Protein AF-A0A8S1Y9B1-F1 (afdb_monomer)

Radius of gyration: 53.9 Å; Cα contacts (8 Å, |Δi|>4): 111; chains: 1; bounding box: 106×36×139 Å

Secondary structure (DSSP, 8-state):
--HHHHHHHHHHHHHHHHT---TT--THHHHHHHHHHTTS-HHHHHHHHHHHHHHHTT--HHHHHHHHHHHHHHHHHHHHHHHHHHHHHHHHHHHHHHHHHHHHHHHHHHHHHHHHHHHHHHHHHHHHHHHHHHHHHHHHHHHHHHHHHHHHHHHHHHHHHHHHHS-S-----TTHHHHHHHHT-SSHHHHHHHHHHHHTTTT-HHHHHHHHHHHHHHHHHHHHHHHHHHHHHHHHHHHHHHHHHHHHHHHHHHHHHHHHHHHHHHHHHHHHHHHHHHHHHHHT--

Organism: NCBI:txid43138

Sequence (286 aa):
MNRIGFGLLCIMLVTASSNVMLQTADHSAFIEVFKTYSKQSEFGGRLFGELLMMVQKGETLQSLNDHVEELRKHLANDESEDEKYFNDKQQEMEATFSGLANEVEELRVSVEQAASRIQVLNNQQTIIDGLFANDQQAYQKRVGDQNAILDVIGQLLLRVSELQQGGGHSLIEKDNLLDEIKALGRGKHIEVLAQITAHLQTEQVEHIQELLNRLRDAVLNSLAIDEEKEQENIRLYNKLSGEIRSSLAQSDRSYQELDAHFQQKELELNTKKLAVCQTQIIYIKE

Mean predicted aligned error: 17.33 Å

Nearest PDB structures (foldseek):
  3ja6-assembly1_I  TM=3.278E-01  e=6.471E-03  Escherichia coli
  3ja6-assembly1_H  TM=2.566E-01  e=1.599E-02  Escherichia coli
  3g67-assembly1_A  TM=3.384E-01  e=2.829E-01  Thermotoga maritima
  3g6b-assembly1_A  TM=2.629E-01  e=3.147E-01  Thermotoga maritima
  3g67-assembly1_B  TM=2.348E-01  e=3.500E-01  Thermotoga maritima

Structure (mmCIF, N/CA/C/O backbone):
data_AF-A0A8S1Y9B1-F1
#
_entry.id   AF-A0A8S1Y9B1-F1
#
loop_
_atom_site.group_PDB
_atom_site.id
_atom_site.type_symbol
_atom_site.label_atom_id
_atom_site.label_alt_id
_atom_site.label_comp_id
_atom_site.label_asym_id
_atom_site.label_entity_id
_atom_site.label_seq_id
_atom_site.pdbx_PDB_ins_code
_atom_site.Cartn_x
_atom_site.Cartn_y
_atom_site.Cartn_z
_atom_site.occupancy
_atom_site.B_iso_or_equiv
_atom_site.auth_seq_id
_atom_site.auth_comp_id
_atom_site.auth_asym_id
_atom_site.auth_atom_id
_atom_site.pdbx_PDB_model_num
ATOM 1 N N . MET A 1 1 ? 35.663 -4.245 -52.113 1.00 38.12 1 MET A N 1
ATOM 2 C CA . MET A 1 1 ? 36.404 -4.315 -53.406 1.00 38.12 1 MET A CA 1
ATOM 3 C C . MET A 1 1 ? 37.484 -5.388 -53.308 1.00 38.12 1 MET A C 1
ATOM 5 O O . MET A 1 1 ? 38.237 -5.394 -52.346 1.00 38.12 1 MET A O 1
ATOM 9 N N . ASN A 1 2 ? 37.560 -6.312 -54.271 1.00 30.69 2 ASN A N 1
ATOM 10 C CA . ASN A 1 2 ? 38.464 -7.468 -54.214 1.00 30.69 2 ASN A CA 1
ATOM 11 C C . ASN A 1 2 ? 39.947 -7.023 -54.278 1.00 30.69 2 ASN A C 1
ATOM 13 O O . ASN A 1 2 ? 40.461 -6.731 -55.358 1.00 30.69 2 ASN A O 1
ATOM 17 N N . ARG A 1 3 ? 40.638 -6.981 -53.124 1.00 35.50 3 ARG A N 1
ATOM 18 C CA . ARG A 1 3 ? 42.053 -6.562 -52.945 1.00 35.50 3 ARG A CA 1
ATOM 19 C C . ARG A 1 3 ? 43.050 -7.293 -53.862 1.00 35.50 3 ARG A C 1
ATOM 21 O O . ARG A 1 3 ? 44.096 -6.755 -54.211 1.00 35.50 3 ARG A O 1
ATOM 28 N N . ILE A 1 4 ? 42.686 -8.491 -54.318 1.00 35.50 4 ILE A N 1
ATOM 29 C CA . ILE A 1 4 ? 43.449 -9.307 -55.277 1.00 35.50 4 ILE A CA 1
ATOM 30 C C . ILE A 1 4 ? 43.558 -8.620 -56.653 1.00 35.50 4 ILE A C 1
ATOM 32 O O . ILE A 1 4 ? 44.570 -8.768 -57.336 1.00 35.50 4 ILE A O 1
ATOM 36 N N . GLY A 1 5 ? 42.558 -7.823 -57.046 1.00 39.47 5 GLY A N 1
ATOM 37 C CA . GLY A 1 5 ? 42.513 -7.163 -58.352 1.00 39.47 5 GLY A CA 1
ATOM 38 C C . GLY A 1 5 ? 43.552 -6.053 -58.514 1.00 39.47 5 GLY A C 1
ATOM 39 O O . GLY A 1 5 ? 44.208 -5.992 -59.546 1.00 39.47 5 GLY A O 1
ATOM 40 N N . PHE A 1 6 ? 43.755 -5.216 -57.491 1.00 42.12 6 PHE A N 1
ATOM 41 C CA . PHE A 1 6 ? 44.676 -4.071 -57.557 1.00 42.12 6 PHE A CA 1
ATOM 42 C C . PHE A 1 6 ? 46.153 -4.495 -57.483 1.00 42.12 6 PHE A C 1
ATOM 44 O O . PHE A 1 6 ? 46.993 -3.971 -58.217 1.00 42.12 6 PHE A O 1
ATOM 51 N N . GLY A 1 7 ? 46.467 -5.511 -56.667 1.00 36.06 7 GLY A N 1
ATOM 52 C CA . GLY A 1 7 ? 47.817 -6.079 -56.575 1.00 36.06 7 GLY A CA 1
ATOM 53 C C . GLY A 1 7 ? 48.301 -6.687 -57.898 1.00 36.06 7 GLY A C 1
ATOM 54 O O . GLY A 1 7 ? 49.420 -6.413 -58.329 1.00 36.06 7 GLY A O 1
ATOM 55 N N . LEU A 1 8 ? 47.435 -7.433 -58.595 1.00 43.84 8 LEU A N 1
ATOM 56 C CA . LEU A 1 8 ? 47.714 -7.964 -59.939 1.00 43.84 8 LEU A CA 1
ATOM 57 C C . LEU A 1 8 ? 47.959 -6.844 -60.963 1.00 43.84 8 LEU A C 1
ATOM 59 O O . LEU A 1 8 ? 48.836 -6.962 -61.814 1.00 43.84 8 LEU A O 1
ATOM 63 N N . LEU A 1 9 ? 47.230 -5.738 -60.839 1.00 47.22 9 LEU A N 1
ATOM 64 C CA . LEU A 1 9 ? 47.270 -4.584 -61.738 1.00 47.22 9 LEU A CA 1
ATOM 65 C C . LEU A 1 9 ? 48.588 -3.794 -61.604 1.00 47.22 9 LEU A C 1
ATOM 67 O O . LEU A 1 9 ? 49.223 -3.468 -62.607 1.00 47.22 9 LEU A O 1
ATOM 71 N N . CYS A 1 10 ? 49.065 -3.585 -60.371 1.00 44.09 10 CYS A N 1
ATOM 72 C CA . CYS A 1 10 ? 50.389 -3.016 -60.091 1.00 44.09 10 CYS A CA 1
ATOM 73 C C . CYS A 1 10 ? 51.539 -3.935 -60.536 1.00 44.09 10 CYS A C 1
ATOM 75 O O . CYS A 1 10 ? 52.501 -3.451 -61.131 1.00 44.09 10 CYS A O 1
ATOM 77 N N . ILE A 1 11 ? 51.444 -5.250 -60.293 1.00 44.94 11 ILE A N 1
ATOM 78 C CA . ILE A 1 11 ? 52.462 -6.219 -60.740 1.00 44.94 11 ILE A CA 1
ATOM 79 C C . ILE A 1 11 ? 52.554 -6.228 -62.271 1.00 44.94 11 ILE A C 1
ATOM 81 O O . ILE A 1 11 ? 53.658 -6.236 -62.815 1.00 44.94 11 ILE A O 1
ATOM 85 N N . MET A 1 12 ? 51.425 -6.160 -62.981 1.00 47.72 12 MET A N 1
ATOM 86 C CA . MET A 1 12 ? 51.415 -6.105 -64.446 1.00 47.72 12 MET A CA 1
ATOM 87 C C . MET A 1 12 ? 51.989 -4.793 -64.999 1.00 47.72 12 MET A C 1
ATOM 89 O O . MET A 1 12 ? 52.754 -4.843 -65.959 1.00 47.72 12 MET A O 1
ATOM 93 N N . LEU A 1 13 ? 51.703 -3.644 -64.374 1.00 50.09 13 LEU A N 1
ATOM 94 C CA . LEU A 1 13 ? 52.291 -2.343 -64.736 1.00 50.09 13 LEU A CA 1
ATOM 95 C C . LEU A 1 13 ? 53.815 -2.316 -64.541 1.00 50.09 13 LEU A C 1
ATOM 97 O O . LEU A 1 13 ? 54.538 -1.868 -65.429 1.00 50.09 13 LEU A O 1
ATOM 101 N N . VA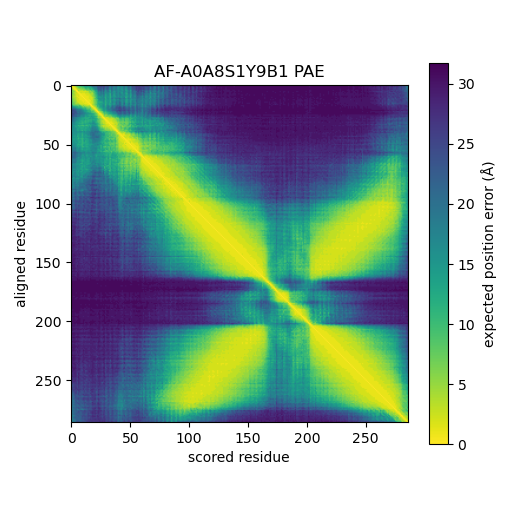L A 1 14 ? 54.306 -2.859 -63.422 1.00 44.03 14 VAL A N 1
ATOM 102 C CA . VAL A 1 14 ? 55.747 -2.979 -63.145 1.00 44.03 14 VAL A CA 1
ATOM 103 C C . VAL A 1 14 ? 56.408 -3.975 -64.101 1.00 44.03 14 VAL A C 1
ATOM 105 O O . VAL A 1 14 ? 57.488 -3.710 -64.616 1.00 44.03 14 VAL A O 1
ATOM 108 N N . THR A 1 15 ? 55.767 -5.104 -64.411 1.00 43.59 15 THR A N 1
ATOM 109 C CA . THR A 1 15 ? 56.330 -6.100 -65.344 1.00 43.59 15 THR A CA 1
ATOM 110 C C . THR A 1 15 ? 56.385 -5.562 -66.781 1.00 43.59 15 THR A C 1
ATOM 112 O O . THR A 1 15 ? 57.340 -5.839 -67.509 1.00 43.59 15 THR A O 1
ATOM 115 N N . ALA A 1 16 ? 55.402 -4.747 -67.180 1.00 46.00 16 ALA A N 1
ATOM 116 C CA . ALA A 1 16 ? 55.376 -4.070 -68.476 1.00 46.00 16 ALA A CA 1
ATOM 117 C C . ALA A 1 16 ? 56.426 -2.949 -68.586 1.00 46.00 16 ALA A C 1
ATOM 119 O O . ALA A 1 16 ? 57.004 -2.770 -69.656 1.00 46.00 16 ALA A O 1
ATOM 120 N N . SER A 1 17 ? 56.721 -2.229 -67.496 1.00 42.62 17 SER A N 1
ATOM 121 C CA . SER A 1 17 ? 57.764 -1.193 -67.481 1.00 42.62 17 SER A CA 1
ATOM 122 C C . SER A 1 17 ? 59.186 -1.759 -67.348 1.00 42.62 17 SER A C 1
ATOM 124 O O . SER A 1 17 ? 60.120 -1.207 -67.923 1.00 42.62 17 SER A O 1
ATOM 126 N N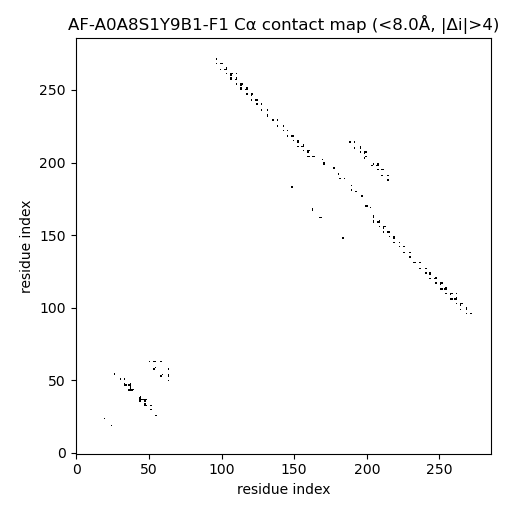 . SER A 1 18 ? 59.360 -2.888 -66.651 1.00 38.25 18 SER A N 1
ATOM 127 C CA . SER A 1 18 ? 60.678 -3.491 -66.374 1.00 38.25 18 SER A CA 1
ATOM 128 C C . SER A 1 18 ? 61.286 -4.244 -67.562 1.00 38.25 18 SER A C 1
ATOM 130 O O . SER A 1 18 ? 62.506 -4.335 -67.673 1.00 38.25 18 SER A O 1
ATOM 132 N N . ASN A 1 19 ? 60.459 -4.797 -68.456 1.00 40.41 19 ASN A N 1
ATOM 133 C CA . ASN A 1 19 ? 60.930 -5.608 -69.589 1.00 40.41 19 ASN A CA 1
ATOM 134 C C . ASN A 1 19 ? 61.377 -4.788 -70.810 1.00 40.41 19 ASN A C 1
ATOM 136 O O . ASN A 1 19 ? 61.823 -5.359 -71.804 1.00 40.41 19 ASN A O 1
ATOM 140 N N . VAL A 1 20 ? 61.282 -3.460 -70.753 1.00 42.59 20 VAL A N 1
ATOM 141 C CA . VAL A 1 20 ? 61.562 -2.582 -71.889 1.00 42.59 20 VAL A CA 1
ATOM 142 C C . VAL A 1 20 ? 62.678 -1.607 -71.515 1.00 42.59 20 VAL A C 1
ATOM 144 O O . VAL A 1 20 ? 62.452 -0.470 -71.114 1.00 42.59 20 VAL A O 1
ATOM 147 N N . MET A 1 21 ? 63.926 -2.056 -71.683 1.00 41.25 21 MET A N 1
ATOM 148 C CA . MET A 1 21 ? 65.077 -1.161 -71.842 1.00 41.25 21 MET A CA 1
ATOM 149 C C . MET A 1 21 ? 64.927 -0.375 -73.150 1.00 41.25 21 MET A C 1
ATOM 151 O O . MET A 1 21 ? 65.565 -0.706 -74.142 1.00 41.25 21 MET A O 1
ATOM 155 N N . LEU A 1 22 ? 64.080 0.650 -73.199 1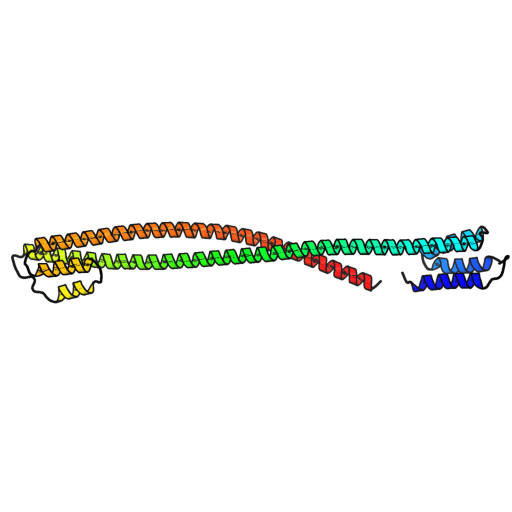.00 40.22 22 LEU A N 1
ATOM 156 C CA . LEU A 1 22 ? 64.011 1.520 -74.370 1.00 40.22 22 LEU A CA 1
ATOM 157 C C . LEU A 1 22 ? 63.730 2.962 -73.952 1.00 40.22 22 LEU A C 1
ATOM 159 O O . LEU A 1 22 ? 62.598 3.355 -73.694 1.00 40.22 22 LEU A O 1
ATOM 163 N N . GLN A 1 23 ? 64.771 3.790 -74.051 1.00 38.34 23 GLN A N 1
ATOM 164 C CA . GLN A 1 23 ? 64.673 5.249 -74.180 1.00 38.34 23 GLN A CA 1
ATOM 165 C C . GLN A 1 23 ? 63.950 5.695 -75.479 1.00 38.34 23 GLN A C 1
ATOM 167 O O . GLN A 1 23 ? 63.980 6.867 -75.830 1.00 38.34 23 GLN A O 1
ATOM 172 N N . THR A 1 24 ? 63.300 4.775 -76.201 1.00 45.38 24 THR A N 1
ATOM 173 C CA . THR A 1 24 ? 62.539 4.983 -77.446 1.00 45.38 24 THR A CA 1
ATOM 174 C C . THR A 1 24 ? 61.464 3.891 -77.628 1.00 45.38 24 THR A C 1
ATOM 176 O O . THR A 1 24 ? 61.333 3.301 -78.696 1.00 45.38 24 THR A O 1
ATOM 179 N N . ALA A 1 25 ? 60.714 3.541 -76.577 1.00 40.03 25 ALA A N 1
ATOM 180 C CA . ALA A 1 25 ? 59.681 2.507 -76.689 1.00 40.03 25 ALA A CA 1
ATOM 181 C C . ALA A 1 25 ? 58.466 3.018 -77.482 1.00 40.03 25 ALA A C 1
ATOM 183 O O . ALA A 1 25 ? 57.902 4.057 -77.151 1.00 40.03 25 ALA A O 1
ATOM 184 N N . ASP A 1 26 ? 58.045 2.286 -78.511 1.00 43.88 26 ASP A N 1
ATOM 185 C CA . ASP A 1 26 ? 56.797 2.521 -79.243 1.00 43.88 26 ASP A CA 1
ATOM 186 C C . ASP A 1 26 ? 55.595 2.396 -78.279 1.00 43.88 26 ASP A C 1
ATOM 188 O O . ASP A 1 26 ? 55.348 1.343 -77.690 1.00 43.88 26 ASP A O 1
ATOM 192 N N . HIS A 1 27 ? 54.873 3.503 -78.069 1.00 43.66 27 HIS A N 1
ATOM 193 C CA . HIS A 1 27 ? 53.802 3.629 -77.067 1.00 43.66 27 HIS A CA 1
ATOM 194 C C . HIS A 1 27 ? 52.527 2.842 -77.446 1.00 43.66 27 HIS A C 1
ATOM 196 O O . HIS A 1 27 ? 51.589 2.747 -76.649 1.00 43.66 27 HIS A O 1
ATOM 202 N N . SER A 1 28 ? 52.474 2.261 -78.649 1.00 43.34 28 SER A N 1
ATOM 203 C CA . SER A 1 28 ? 51.319 1.527 -79.184 1.00 43.34 28 SER A CA 1
ATOM 204 C C . SER A 1 28 ? 50.943 0.278 -78.373 1.00 43.34 28 SER A C 1
ATOM 206 O O . SER A 1 28 ? 49.757 0.053 -78.126 1.00 43.34 28 SER A O 1
ATOM 208 N N . ALA A 1 29 ? 51.926 -0.475 -77.868 1.00 44.38 29 ALA A N 1
ATOM 209 C CA . ALA A 1 29 ? 51.684 -1.665 -77.046 1.00 44.38 29 ALA A CA 1
ATOM 210 C C . ALA A 1 29 ? 51.099 -1.324 -75.660 1.00 44.38 29 ALA A C 1
ATOM 212 O O . ALA A 1 29 ? 50.227 -2.032 -75.156 1.00 44.38 29 ALA A O 1
ATOM 213 N N . PHE A 1 30 ? 51.516 -0.199 -75.064 1.00 48.75 30 PHE A N 1
ATOM 214 C CA . PHE A 1 30 ? 50.926 0.298 -73.817 1.00 48.75 30 PHE A CA 1
ATOM 215 C C . PHE A 1 30 ? 49.454 0.679 -74.029 1.00 48.75 30 PHE A C 1
ATOM 217 O O . PHE A 1 30 ? 48.587 0.235 -73.276 1.00 48.75 30 PHE A O 1
ATOM 224 N N . ILE A 1 31 ? 49.14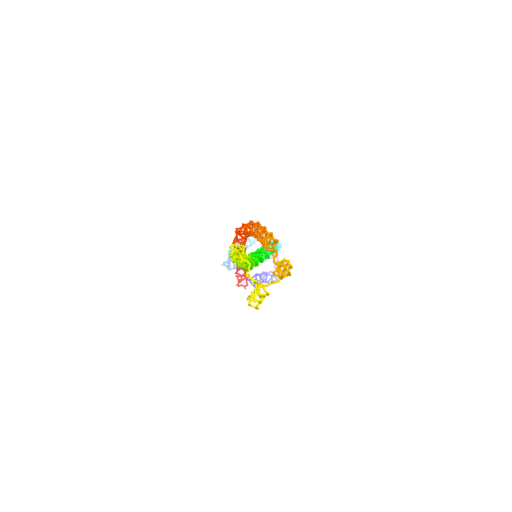8 1.434 -75.090 1.00 47.50 31 ILE A N 1
ATOM 225 C CA . ILE A 1 31 ? 47.787 1.899 -75.421 1.00 47.50 31 ILE A CA 1
ATOM 226 C C . ILE A 1 31 ? 46.779 0.738 -75.528 1.00 47.50 31 ILE A C 1
ATOM 228 O O . ILE A 1 31 ? 45.627 0.876 -75.107 1.00 47.50 31 ILE A O 1
ATOM 232 N N . GLU A 1 32 ? 47.188 -0.403 -76.084 1.00 49.56 32 GLU A N 1
ATOM 233 C CA . GLU A 1 32 ? 46.320 -1.571 -76.274 1.00 49.56 32 GLU A CA 1
ATOM 234 C C . GLU A 1 32 ? 46.013 -2.303 -74.954 1.00 49.56 32 GLU A C 1
ATOM 236 O O . GLU A 1 32 ? 44.859 -2.665 -74.691 1.00 49.56 32 GLU A O 1
ATOM 241 N N . VAL A 1 33 ? 47.008 -2.418 -74.068 1.00 49.66 33 VAL A N 1
ATOM 242 C CA . VAL A 1 33 ? 46.831 -2.945 -72.705 1.00 49.66 33 VAL A CA 1
ATOM 243 C C . VAL A 1 33 ? 45.889 -2.034 -71.903 1.00 49.66 33 VAL A C 1
ATOM 245 O O . VAL A 1 33 ? 44.901 -2.514 -71.347 1.00 49.66 33 VAL A O 1
ATOM 248 N N . PHE A 1 34 ? 46.091 -0.713 -71.934 1.00 53.12 34 PHE A N 1
ATOM 249 C CA . PHE A 1 34 ? 45.226 0.263 -71.249 1.00 53.12 34 PHE A CA 1
ATOM 250 C C . PHE A 1 34 ? 43.758 0.205 -71.716 1.00 53.12 34 PHE A C 1
ATOM 252 O O . PHE A 1 34 ? 42.842 0.193 -70.891 1.00 53.12 34 PHE A O 1
ATOM 259 N N . LYS A 1 35 ? 43.509 0.104 -73.031 1.00 52.22 35 LYS A N 1
ATOM 260 C CA . LYS A 1 35 ? 42.149 -0.025 -73.602 1.00 52.22 35 LYS A CA 1
ATOM 261 C C . LYS A 1 35 ? 41.431 -1.314 -73.202 1.00 52.22 35 LYS A C 1
ATOM 263 O O . LYS A 1 35 ? 40.199 -1.353 -73.202 1.00 52.22 35 LYS A O 1
ATOM 268 N N . THR A 1 36 ? 42.190 -2.368 -72.921 1.00 50.31 36 THR A N 1
ATOM 269 C CA . THR A 1 36 ? 41.645 -3.679 -72.557 1.00 50.31 36 THR A CA 1
ATOM 270 C C . THR A 1 36 ? 41.180 -3.695 -71.100 1.00 50.31 36 THR A C 1
ATOM 272 O O . THR A 1 36 ? 40.115 -4.239 -70.804 1.00 50.31 36 THR A O 1
ATOM 275 N N . TYR A 1 37 ? 41.913 -3.034 -70.198 1.00 47.50 37 TYR A N 1
ATOM 276 C CA . TYR A 1 37 ? 41.628 -3.055 -68.758 1.00 47.50 37 TYR A CA 1
ATOM 277 C C . TYR A 1 37 ? 40.765 -1.885 -68.251 1.00 47.50 37 TYR A C 1
ATOM 279 O O . TYR A 1 37 ? 40.104 -2.029 -67.222 1.00 47.50 37 TYR A O 1
ATOM 287 N N . SER A 1 38 ? 40.645 -0.782 -69.002 1.00 45.78 38 SER A N 1
ATOM 288 C CA . SER A 1 38 ? 39.729 0.334 -68.687 1.00 45.78 38 SER A CA 1
ATOM 289 C C . SER A 1 38 ? 38.238 -0.045 -68.684 1.00 45.78 38 SER A C 1
ATOM 291 O O . SER A 1 38 ? 37.400 0.725 -68.224 1.00 45.78 38 SER A O 1
ATOM 293 N N . LYS A 1 39 ? 37.881 -1.239 -69.173 1.00 48.16 39 LYS A N 1
ATOM 294 C CA . LYS A 1 39 ? 36.493 -1.724 -69.258 1.00 48.16 39 LYS A CA 1
ATOM 295 C C . LYS A 1 39 ? 36.033 -2.564 -68.061 1.00 48.16 39 LYS A C 1
ATOM 297 O O . LYS A 1 39 ? 34.893 -3.015 -68.063 1.00 48.16 39 LYS A O 1
ATOM 302 N N . GLN A 1 40 ? 36.897 -2.820 -67.075 1.00 46.12 40 GLN A N 1
ATOM 303 C CA . GLN A 1 40 ? 36.604 -3.779 -65.997 1.00 46.12 40 GLN A CA 1
ATOM 304 C C . GLN A 1 40 ? 35.984 -3.155 -64.733 1.00 46.12 40 GLN A C 1
ATOM 306 O O . GLN A 1 40 ? 35.354 -3.871 -63.959 1.00 46.12 40 GLN A O 1
ATOM 311 N N . SER A 1 41 ? 36.109 -1.840 -64.520 1.00 47.91 41 SER A N 1
ATOM 312 C CA . SER A 1 41 ? 35.397 -1.104 -63.460 1.00 47.91 41 SER A CA 1
ATOM 313 C C . SER A 1 41 ? 35.329 0.394 -63.778 1.00 47.91 41 SER A C 1
ATOM 315 O O . SER A 1 41 ? 36.144 0.891 -64.551 1.00 47.91 41 SER A O 1
ATOM 317 N N . GLU A 1 42 ? 34.381 1.133 -63.191 1.00 47.50 42 GLU A N 1
ATOM 318 C CA . GLU A 1 42 ? 34.227 2.579 -63.441 1.00 47.50 42 GLU A CA 1
ATOM 319 C C . GLU A 1 42 ? 35.445 3.389 -62.953 1.00 47.50 42 GLU A C 1
ATOM 321 O O . GLU A 1 42 ? 35.915 4.294 -63.643 1.00 47.50 42 GLU A O 1
ATOM 326 N N . PHE A 1 43 ? 36.020 2.997 -61.810 1.00 48.25 43 PHE A N 1
ATOM 327 C CA . PHE A 1 43 ? 37.279 3.543 -61.294 1.00 48.25 43 PHE A CA 1
ATOM 328 C C . PHE A 1 43 ? 38.464 3.201 -62.207 1.00 48.25 43 PHE A C 1
ATOM 330 O O . PHE A 1 43 ? 39.227 4.085 -62.592 1.00 48.25 43 PHE A O 1
ATOM 337 N N . GLY A 1 44 ? 38.574 1.935 -62.629 1.00 51.66 44 GLY A N 1
ATOM 338 C CA . GLY A 1 44 ? 39.598 1.490 -63.573 1.00 51.66 44 GLY A CA 1
ATOM 339 C C . GLY A 1 44 ? 39.498 2.225 -64.908 1.00 51.66 44 GLY A C 1
ATOM 340 O O . GLY A 1 44 ? 40.515 2.613 -65.467 1.00 51.66 44 GLY A O 1
ATOM 341 N N . GLY A 1 45 ? 38.287 2.499 -65.393 1.00 53.69 45 GLY A N 1
ATOM 342 C CA . GLY A 1 45 ? 38.053 3.251 -66.622 1.00 53.69 45 GLY A CA 1
ATOM 343 C C . GLY A 1 45 ? 38.548 4.693 -66.570 1.00 53.69 45 GLY A C 1
ATOM 344 O O . GLY A 1 45 ? 39.154 5.154 -67.538 1.00 53.69 45 GLY A O 1
ATOM 345 N N . ARG A 1 46 ? 38.346 5.388 -65.443 1.00 58.94 46 ARG A N 1
ATOM 346 C CA . ARG A 1 46 ? 38.851 6.758 -65.245 1.00 58.94 46 ARG A CA 1
ATOM 347 C C . ARG A 1 46 ? 40.369 6.775 -65.081 1.00 58.94 46 ARG A C 1
ATOM 349 O O . ARG A 1 46 ? 41.040 7.467 -65.839 1.00 58.94 46 ARG A O 1
ATOM 356 N N . LEU A 1 47 ? 40.902 5.925 -64.201 1.00 58.12 47 LEU A N 1
ATOM 357 C CA . LEU A 1 47 ? 42.337 5.803 -63.940 1.00 58.12 47 LEU A CA 1
ATOM 358 C C . LEU A 1 47 ? 43.129 5.453 -65.208 1.00 58.12 47 LEU A C 1
ATOM 360 O O . LEU A 1 47 ? 44.092 6.123 -65.577 1.00 58.12 47 LEU A O 1
ATOM 364 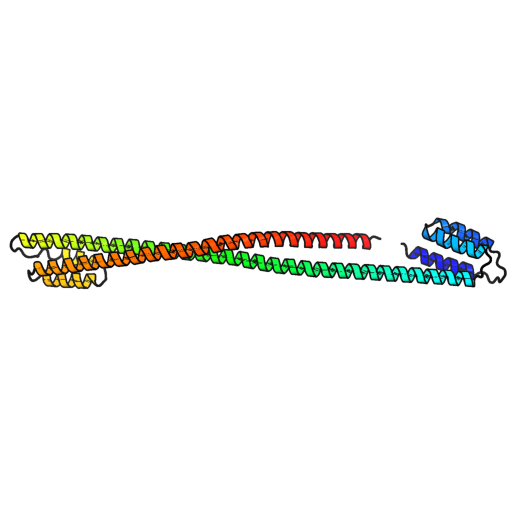N N . PHE A 1 48 ? 42.704 4.408 -65.917 1.00 57.94 48 PHE A N 1
ATOM 365 C CA . PHE A 1 48 ? 43.364 3.995 -67.150 1.00 57.94 48 PHE A CA 1
ATOM 366 C C . PHE A 1 48 ? 43.138 4.988 -68.297 1.00 57.94 48 PHE A C 1
ATOM 368 O O . PHE A 1 48 ? 43.983 5.071 -69.184 1.00 57.94 48 PHE A O 1
ATOM 375 N N . GLY A 1 49 ? 42.038 5.749 -68.290 1.00 61.72 49 GLY A N 1
ATOM 376 C CA . GLY A 1 49 ? 41.792 6.830 -69.246 1.00 61.72 49 GLY A CA 1
ATOM 377 C C . GLY A 1 49 ? 42.739 8.018 -69.060 1.00 61.72 49 GLY A C 1
ATOM 378 O O . GLY A 1 49 ? 43.287 8.521 -70.042 1.00 61.72 49 GLY A O 1
ATOM 379 N N . GLU A 1 50 ? 42.983 8.434 -67.818 1.00 63.47 50 GLU A N 1
ATOM 380 C CA . GLU A 1 50 ? 43.916 9.519 -67.488 1.00 63.47 50 GLU A CA 1
ATOM 381 C C . GLU A 1 50 ? 45.371 9.123 -67.766 1.00 63.47 50 GLU A C 1
ATOM 383 O O . GLU A 1 50 ? 46.077 9.852 -68.469 1.00 63.47 50 GLU A O 1
ATOM 388 N N . LEU A 1 51 ? 45.780 7.917 -67.350 1.00 60.25 51 LEU A N 1
ATOM 389 C CA . LEU A 1 51 ? 47.105 7.366 -67.659 1.00 60.25 51 LEU A CA 1
ATOM 390 C C . LEU A 1 51 ? 47.337 7.251 -69.176 1.00 60.25 51 LEU A C 1
ATOM 392 O O . LEU A 1 51 ? 48.414 7.578 -69.673 1.00 60.25 51 LEU A O 1
ATOM 396 N N . LEU A 1 52 ? 46.313 6.853 -69.939 1.00 59.78 52 LEU A N 1
ATOM 397 C CA . LEU A 1 52 ? 46.375 6.794 -71.401 1.00 59.78 52 LEU A CA 1
ATOM 398 C C . LEU A 1 52 ? 46.552 8.183 -72.037 1.00 59.78 52 LEU A C 1
ATOM 400 O O . LEU A 1 52 ? 47.310 8.317 -73.000 1.00 59.78 52 LEU A O 1
ATOM 404 N N . MET A 1 53 ? 45.883 9.218 -71.516 1.00 63.81 53 MET A N 1
ATOM 405 C CA . MET A 1 53 ? 46.046 10.592 -72.006 1.00 63.81 53 MET A CA 1
ATOM 406 C C . MET A 1 53 ? 47.445 11.154 -71.730 1.00 63.81 53 MET A C 1
ATOM 408 O O . MET A 1 53 ? 47.976 11.867 -72.580 1.00 63.81 53 MET A O 1
ATOM 412 N N . MET A 1 54 ? 48.050 10.837 -70.582 1.00 61.62 54 MET A N 1
ATOM 413 C CA . MET A 1 54 ? 49.423 11.252 -70.248 1.00 61.62 54 MET A CA 1
ATOM 414 C C . MET A 1 54 ? 50.445 10.617 -71.203 1.00 61.62 54 MET A C 1
ATOM 416 O O . MET A 1 54 ? 51.277 11.315 -71.785 1.00 61.62 54 MET A O 1
ATOM 420 N N . VAL A 1 55 ? 50.305 9.312 -71.473 1.00 59.69 55 VAL A N 1
ATOM 421 C CA . VAL A 1 55 ? 51.127 8.583 -72.460 1.00 59.69 55 VAL A CA 1
ATOM 422 C C . VAL A 1 55 ? 50.974 9.181 -73.867 1.00 59.69 55 VAL A C 1
ATOM 424 O O . VAL A 1 55 ? 51.961 9.369 -74.573 1.00 59.69 55 VAL A O 1
ATOM 427 N N . GLN A 1 56 ? 49.755 9.541 -74.284 1.00 55.44 56 GLN A N 1
ATOM 428 C CA . GLN A 1 56 ? 49.505 10.156 -75.598 1.00 55.44 56 GLN A CA 1
ATOM 429 C C . GLN A 1 56 ? 50.068 11.579 -75.741 1.00 55.44 56 GLN A C 1
ATOM 431 O O . GLN A 1 56 ? 50.345 12.011 -76.860 1.00 55.44 56 GLN A O 1
ATOM 436 N N . LYS A 1 57 ? 50.252 12.305 -74.633 1.00 66.00 57 LYS A N 1
ATOM 437 C CA . LYS A 1 57 ? 50.858 13.646 -74.611 1.00 66.00 57 LYS A CA 1
ATOM 438 C C . LYS A 1 57 ? 52.392 13.625 -74.571 1.00 66.00 57 LYS A C 1
ATOM 440 O O . LYS A 1 57 ? 53.000 14.692 -74.578 1.00 66.00 57 LYS A O 1
ATOM 445 N N . GLY A 1 58 ? 53.013 12.441 -74.575 1.00 53.78 58 GLY A N 1
ATOM 446 C CA . GLY A 1 58 ? 54.470 12.284 -74.549 1.00 53.78 58 GLY A CA 1
ATOM 447 C C . GLY A 1 58 ? 55.087 12.522 -73.171 1.00 53.78 58 GLY A C 1
ATOM 448 O O . GLY A 1 58 ? 56.257 12.899 -73.085 1.00 53.78 58 GLY A O 1
ATOM 449 N N . GLU A 1 59 ? 54.312 12.344 -72.097 1.00 58.94 59 GLU A N 1
ATOM 450 C CA . GLU A 1 59 ? 54.845 12.423 -70.740 1.00 58.94 59 GLU A CA 1
ATOM 451 C C . GLU A 1 59 ? 55.847 11.295 -70.461 1.00 58.94 59 GLU A C 1
ATOM 453 O O . GLU A 1 59 ? 55.756 10.190 -70.997 1.00 58.94 59 GLU A O 1
ATOM 458 N N . THR A 1 60 ? 56.846 11.581 -69.625 1.00 56.47 60 THR A N 1
ATOM 459 C CA . THR A 1 60 ? 57.912 10.618 -69.331 1.00 56.47 60 THR A CA 1
ATOM 460 C C . THR A 1 60 ? 57.411 9.492 -68.425 1.00 56.47 60 THR A C 1
ATOM 462 O O . THR A 1 60 ? 56.488 9.676 -67.633 1.00 56.47 60 THR A O 1
ATOM 465 N N . LEU A 1 61 ? 58.078 8.332 -68.469 1.00 55.28 61 LEU A N 1
ATOM 466 C CA . LEU A 1 61 ? 57.812 7.218 -67.545 1.00 55.28 61 LEU A CA 1
ATOM 467 C C . LEU A 1 61 ? 57.908 7.632 -66.065 1.00 55.28 61 LEU A C 1
ATOM 469 O O . LEU A 1 61 ? 57.223 7.047 -65.232 1.00 55.28 61 LEU A O 1
ATOM 473 N N . GLN A 1 62 ? 58.714 8.652 -65.747 1.00 53.03 62 GLN A N 1
ATOM 474 C CA . GLN A 1 62 ? 58.792 9.212 -64.399 1.00 53.03 62 GLN A CA 1
ATOM 475 C C . GLN A 1 62 ? 57.489 9.919 -64.001 1.00 53.03 62 GLN A C 1
ATOM 477 O O . GLN A 1 62 ? 56.974 9.636 -62.929 1.00 53.03 62 GLN A O 1
ATOM 482 N N . SER A 1 63 ? 56.914 10.744 -64.887 1.00 57.75 63 SER A N 1
ATOM 483 C CA . SER A 1 63 ? 55.618 11.416 -64.665 1.00 57.75 63 SER A CA 1
ATOM 484 C C . SER A 1 63 ? 54.500 10.404 -64.391 1.00 57.75 63 SER A C 1
ATOM 486 O O . SER A 1 63 ? 53.703 10.554 -63.467 1.00 57.75 63 SER A O 1
ATOM 488 N N . LEU A 1 64 ? 54.499 9.304 -65.153 1.00 57.56 64 LEU A N 1
ATOM 489 C CA . LEU A 1 64 ? 53.531 8.223 -64.984 1.00 57.56 64 LEU A CA 1
ATOM 490 C C . LEU A 1 64 ? 53.690 7.509 -63.630 1.00 57.56 64 LEU A C 1
ATOM 492 O O . LEU A 1 64 ? 52.702 7.174 -62.980 1.00 57.56 64 LEU A O 1
ATOM 496 N N . ASN A 1 65 ? 54.935 7.267 -63.212 1.00 57.41 65 ASN A N 1
ATOM 497 C CA . ASN A 1 65 ? 55.243 6.631 -61.935 1.00 57.41 65 ASN A CA 1
ATOM 498 C C . ASN A 1 65 ? 54.876 7.535 -60.746 1.00 57.41 65 ASN A C 1
ATOM 500 O O . ASN A 1 65 ? 54.301 7.050 -59.775 1.00 57.41 65 ASN A O 1
ATOM 504 N N . ASP A 1 66 ? 55.138 8.840 -60.850 1.00 63.84 66 ASP A N 1
ATOM 505 C CA . ASP A 1 66 ? 54.785 9.827 -59.826 1.00 63.84 66 ASP A CA 1
ATOM 506 C C . ASP A 1 66 ? 53.256 9.903 -59.633 1.00 63.84 66 ASP A C 1
ATOM 508 O O . ASP A 1 66 ? 52.779 9.926 -58.500 1.00 63.84 66 ASP A O 1
ATOM 512 N N . HIS A 1 67 ? 52.476 9.833 -60.719 1.00 63.03 67 HIS A N 1
ATOM 513 C CA . HIS A 1 67 ? 51.010 9.832 -60.653 1.00 63.03 67 HIS A CA 1
ATOM 514 C C . HIS A 1 67 ? 50.429 8.538 -60.052 1.00 63.03 67 HIS A C 1
ATOM 516 O O . HIS A 1 67 ? 49.496 8.577 -59.250 1.00 63.03 67 HIS A O 1
ATOM 522 N N . VAL A 1 68 ? 50.997 7.370 -60.381 1.00 61.81 68 VAL A N 1
ATOM 523 C CA . VAL A 1 68 ? 50.608 6.096 -59.745 1.00 61.81 68 VAL A CA 1
ATOM 524 C C . VAL A 1 68 ? 50.913 6.111 -58.244 1.00 61.81 68 VAL A C 1
ATOM 526 O O . VAL A 1 68 ? 50.120 5.598 -57.450 1.00 61.81 68 VAL A O 1
ATOM 529 N N . GLU A 1 69 ? 52.033 6.707 -57.840 1.00 59.59 69 GLU A N 1
ATOM 530 C CA . GLU A 1 69 ? 52.397 6.833 -56.428 1.00 59.59 69 GLU A CA 1
ATOM 531 C C . GLU A 1 69 ? 51.497 7.845 -55.689 1.00 59.59 69 GLU A C 1
ATOM 533 O O . GLU A 1 69 ? 51.095 7.599 -54.550 1.00 59.59 69 GLU A O 1
ATOM 538 N N . GLU A 1 70 ? 51.080 8.928 -56.354 1.00 64.19 70 GLU A N 1
ATOM 539 C CA . GLU A 1 70 ? 50.064 9.865 -55.854 1.00 64.19 70 GLU A CA 1
ATOM 540 C C . GLU A 1 70 ? 48.713 9.167 -55.623 1.00 64.19 70 GLU A C 1
ATOM 542 O O . GLU A 1 70 ? 48.111 9.306 -54.559 1.00 64.19 70 GLU A O 1
ATOM 547 N N . LEU A 1 71 ? 48.270 8.321 -56.555 1.00 58.78 71 LEU A N 1
ATOM 548 C CA . LEU A 1 71 ? 47.043 7.531 -56.409 1.00 58.78 71 LEU A CA 1
ATOM 549 C C . LEU A 1 71 ? 47.126 6.492 -55.291 1.00 58.78 71 LEU A C 1
ATOM 551 O O . LEU A 1 71 ? 46.152 6.297 -54.568 1.00 58.78 71 LEU A O 1
ATOM 555 N N . ARG A 1 72 ? 48.280 5.839 -55.112 1.00 62.03 72 ARG A N 1
ATOM 556 C CA . ARG A 1 72 ? 48.513 4.951 -53.960 1.00 62.03 72 ARG A CA 1
ATOM 557 C C . ARG A 1 72 ? 48.403 5.705 -52.645 1.00 62.03 72 ARG A C 1
ATOM 559 O O . ARG A 1 72 ? 47.833 5.178 -51.694 1.00 62.03 72 ARG A O 1
ATOM 566 N N . LYS A 1 73 ? 48.918 6.934 -52.598 1.00 66.31 73 LYS A N 1
ATOM 567 C CA . LYS A 1 73 ? 48.797 7.804 -51.430 1.00 66.31 73 LYS A CA 1
ATOM 568 C C . LYS A 1 73 ? 47.344 8.210 -51.178 1.00 66.31 73 LYS A C 1
ATOM 570 O O . LYS A 1 73 ? 46.926 8.186 -50.028 1.00 66.31 73 LYS A O 1
ATOM 575 N N . HIS A 1 74 ? 46.573 8.530 -52.219 1.00 63.25 74 HIS A N 1
ATOM 576 C CA . HIS A 1 74 ? 45.136 8.790 -52.088 1.00 63.25 74 HIS A CA 1
ATOM 577 C C . HIS A 1 74 ? 44.372 7.563 -51.581 1.00 63.25 74 HIS A C 1
ATOM 579 O O . HIS A 1 74 ? 43.661 7.685 -50.599 1.00 63.25 74 HIS A O 1
ATOM 585 N N . LEU A 1 75 ? 44.608 6.375 -52.145 1.00 60.41 75 LEU A N 1
ATOM 586 C CA . LEU A 1 75 ? 44.002 5.123 -51.672 1.00 60.41 75 LEU A CA 1
ATOM 587 C C . LEU A 1 75 ? 44.338 4.819 -50.205 1.00 60.41 75 LEU A C 1
ATOM 589 O O . LEU A 1 75 ? 43.457 4.441 -49.444 1.00 60.41 75 LEU A O 1
ATOM 593 N N . ALA A 1 76 ? 45.595 5.002 -49.795 1.00 60.44 76 ALA A N 1
ATOM 594 C CA . ALA A 1 76 ? 45.999 4.808 -48.403 1.00 60.44 76 ALA A CA 1
ATOM 595 C C . ALA A 1 76 ? 45.372 5.851 -47.457 1.00 60.44 76 ALA A C 1
ATOM 597 O O . ALA A 1 76 ? 45.071 5.538 -46.306 1.00 60.44 76 ALA A O 1
ATOM 598 N N . ASN A 1 77 ? 45.175 7.087 -47.931 1.00 65.94 77 ASN A N 1
ATOM 599 C CA . ASN A 1 77 ? 44.461 8.116 -47.178 1.00 65.94 77 ASN A CA 1
ATOM 600 C C . ASN A 1 77 ? 42.971 7.777 -47.056 1.00 65.94 77 ASN A C 1
ATOM 602 O O . ASN A 1 77 ? 42.449 7.868 -45.953 1.00 65.94 77 ASN A O 1
ATOM 606 N N . ASP A 1 78 ? 42.324 7.339 -48.138 1.00 63.38 78 ASP A N 1
ATOM 607 C CA . ASP A 1 78 ? 40.916 6.929 -48.143 1.00 63.38 78 ASP A CA 1
ATOM 608 C C . ASP A 1 78 ? 40.694 5.735 -47.194 1.00 63.38 78 ASP A C 1
ATOM 610 O O . ASP A 1 78 ? 39.788 5.768 -46.368 1.00 63.38 78 ASP A O 1
ATOM 614 N N . GLU A 1 79 ? 41.570 4.718 -47.221 1.00 62.06 79 GLU A N 1
ATOM 615 C CA . GLU A 1 79 ? 41.509 3.584 -46.280 1.00 62.06 79 GLU A CA 1
ATOM 616 C C . GLU A 1 79 ? 41.649 4.037 -44.814 1.00 62.06 79 GLU A C 1
ATOM 618 O O . GLU A 1 79 ? 40.945 3.537 -43.937 1.00 62.06 79 GLU A O 1
ATOM 623 N N . SER A 1 80 ? 42.533 5.002 -44.544 1.00 68.81 80 SER A N 1
ATOM 624 C CA . SER A 1 80 ? 42.732 5.584 -43.210 1.00 68.81 80 SER A CA 1
ATOM 625 C C . SER A 1 80 ? 41.539 6.442 -42.760 1.00 68.81 80 SER A C 1
ATOM 627 O O . SER A 1 80 ? 41.151 6.410 -41.589 1.00 68.81 80 SER A O 1
ATOM 629 N N . GLU A 1 81 ? 40.929 7.201 -43.675 1.00 69.25 81 GLU A N 1
ATOM 630 C CA . GLU A 1 81 ? 39.723 7.991 -43.410 1.00 69.25 81 GLU A CA 1
ATOM 631 C C . GLU A 1 81 ? 38.511 7.097 -43.134 1.00 69.25 81 GLU A C 1
ATOM 633 O O . GLU A 1 81 ? 37.779 7.364 -42.178 1.00 69.25 81 GLU A O 1
ATOM 638 N N . ASP A 1 82 ? 38.345 6.009 -43.887 1.00 67.94 82 ASP A N 1
ATOM 639 C CA . ASP A 1 82 ? 37.299 5.008 -43.661 1.00 67.94 82 ASP A CA 1
ATOM 640 C C . ASP A 1 82 ? 37.488 4.285 -42.319 1.00 67.94 82 ASP A C 1
ATOM 642 O O . ASP A 1 82 ? 36.530 4.129 -41.555 1.00 67.94 82 ASP A O 1
ATOM 646 N N . GLU A 1 83 ? 38.719 3.883 -41.979 1.00 70.62 83 GLU A N 1
ATOM 647 C CA . GLU A 1 83 ? 39.030 3.256 -40.688 1.00 70.62 83 GLU A CA 1
ATOM 648 C C . GLU A 1 83 ? 38.756 4.214 -39.520 1.00 70.62 83 GLU A C 1
ATOM 650 O O . GLU A 1 83 ? 38.180 3.822 -38.499 1.00 70.62 83 GLU A O 1
ATOM 655 N N . LYS A 1 84 ? 39.105 5.495 -39.675 1.00 76.44 84 LYS A N 1
ATOM 656 C CA . LYS A 1 84 ? 38.797 6.529 -38.685 1.00 76.44 84 LYS A CA 1
ATOM 657 C C . LYS A 1 84 ? 37.292 6.758 -38.555 1.00 76.44 84 LYS A C 1
ATOM 659 O O . LYS A 1 84 ? 36.784 6.760 -37.437 1.00 76.44 84 LYS A O 1
ATOM 664 N N . TYR A 1 85 ? 36.577 6.911 -39.669 1.00 74.50 85 TYR A N 1
ATOM 665 C CA . TYR A 1 85 ? 35.123 7.073 -39.681 1.00 74.50 85 TYR A CA 1
ATOM 666 C C . TYR A 1 85 ? 34.427 5.897 -38.987 1.00 74.50 85 TYR A C 1
ATOM 668 O O . TYR A 1 85 ? 33.519 6.098 -38.177 1.00 74.50 85 TYR A O 1
ATOM 676 N N . PHE A 1 86 ? 34.880 4.671 -39.262 1.00 74.25 86 PHE A N 1
ATOM 677 C CA . PHE A 1 86 ? 34.345 3.468 -38.638 1.00 74.25 86 PHE A CA 1
ATOM 678 C C . PHE A 1 86 ? 34.620 3.432 -37.133 1.00 74.25 86 PHE A C 1
ATOM 680 O O . PHE A 1 86 ? 33.694 3.200 -36.357 1.00 74.25 86 PHE A O 1
ATOM 687 N N . ASN A 1 87 ? 35.855 3.709 -36.709 1.00 77.25 87 ASN A N 1
ATOM 688 C CA . ASN A 1 87 ? 36.214 3.751 -35.291 1.00 77.25 87 ASN A CA 1
ATOM 689 C C . ASN A 1 87 ? 35.417 4.821 -34.530 1.00 77.25 87 ASN A C 1
ATOM 691 O O . ASN A 1 87 ? 34.893 4.535 -33.453 1.00 77.25 87 ASN A O 1
ATOM 695 N N . ASP A 1 88 ? 35.258 6.017 -35.104 1.00 79.50 88 ASP A N 1
ATOM 696 C CA . ASP A 1 88 ? 34.463 7.097 -34.512 1.00 79.50 88 ASP A CA 1
ATOM 697 C C . ASP A 1 88 ? 32.990 6.673 -34.373 1.00 79.50 88 ASP A C 1
ATOM 699 O O . ASP A 1 88 ? 32.379 6.857 -33.316 1.00 79.50 88 ASP A O 1
ATOM 703 N N . LYS A 1 89 ? 32.421 6.031 -35.405 1.00 76.19 89 LYS A N 1
ATOM 704 C CA . LYS A 1 89 ? 31.044 5.518 -35.360 1.00 76.19 89 LYS A CA 1
ATOM 705 C C . LYS A 1 89 ? 30.858 4.360 -34.394 1.00 76.19 89 LYS A C 1
ATOM 707 O O . LYS A 1 89 ? 29.827 4.300 -33.723 1.00 76.19 89 LYS A O 1
ATOM 712 N N . GLN A 1 90 ? 31.837 3.472 -34.284 1.00 77.75 90 GLN A N 1
ATOM 713 C CA . GLN A 1 90 ? 31.809 2.388 -33.315 1.00 77.75 90 GLN A CA 1
ATOM 714 C C . GLN A 1 90 ? 31.858 2.933 -31.881 1.00 77.75 90 GLN A C 1
ATOM 716 O O . GLN A 1 90 ? 31.036 2.531 -31.060 1.00 77.75 90 GLN A O 1
ATOM 721 N N . GLN A 1 91 ? 32.742 3.892 -31.591 1.00 81.12 91 GLN A N 1
ATOM 722 C CA . GLN A 1 91 ? 32.843 4.509 -30.265 1.00 81.12 91 GLN A CA 1
ATOM 723 C C . GLN A 1 91 ? 31.587 5.303 -29.884 1.00 81.12 91 GLN A C 1
ATOM 725 O O . GLN A 1 91 ? 31.094 5.164 -28.764 1.00 81.12 91 GLN A O 1
ATOM 730 N N . GLU A 1 92 ? 31.033 6.105 -30.802 1.00 81.06 92 GLU A N 1
ATOM 731 C CA . GLU A 1 92 ? 29.776 6.844 -30.589 1.00 81.06 92 GLU A CA 1
ATOM 732 C C . GLU A 1 92 ? 28.631 5.884 -30.229 1.00 81.06 92 GLU A C 1
ATOM 734 O O . GLU A 1 92 ? 27.845 6.114 -29.299 1.00 81.06 92 GLU A O 1
ATOM 739 N N . MET A 1 93 ? 28.568 4.766 -30.949 1.00 78.62 93 MET A N 1
ATOM 740 C CA . MET A 1 93 ? 27.579 3.727 -30.741 1.00 78.62 93 MET A CA 1
ATOM 741 C C . MET A 1 93 ? 27.773 3.024 -29.390 1.00 78.62 93 MET A C 1
ATOM 743 O O . MET A 1 93 ? 26.821 2.947 -28.614 1.00 78.62 93 MET A O 1
ATOM 747 N N . GLU A 1 94 ? 28.987 2.573 -29.064 1.00 80.31 94 GLU A N 1
ATOM 748 C CA . GLU A 1 94 ? 29.325 1.933 -27.782 1.00 80.31 94 GLU A CA 1
ATOM 749 C C . GLU A 1 94 ? 29.040 2.845 -26.579 1.00 80.31 94 GLU A C 1
ATOM 751 O O . GLU A 1 94 ? 28.464 2.395 -25.585 1.00 80.31 94 GLU A O 1
ATOM 756 N N . ALA A 1 95 ? 29.359 4.138 -26.682 1.00 82.94 95 ALA A N 1
ATOM 757 C CA . ALA A 1 95 ? 29.051 5.123 -25.648 1.00 82.94 95 ALA A CA 1
ATOM 758 C C . ALA A 1 95 ? 27.535 5.270 -25.437 1.00 82.94 95 ALA A C 1
ATOM 760 O O . ALA A 1 95 ? 27.058 5.257 -24.299 1.00 82.94 95 ALA A O 1
ATOM 761 N N . THR A 1 96 ? 26.766 5.338 -26.528 1.00 83.00 96 THR A N 1
ATOM 762 C CA . THR A 1 96 ? 25.297 5.418 -26.475 1.00 83.00 96 THR A CA 1
ATOM 763 C C . THR A 1 96 ? 24.682 4.153 -25.867 1.00 83.00 96 THR A C 1
ATOM 765 O O . THR A 1 96 ? 23.741 4.240 -25.077 1.00 83.00 96 THR A O 1
ATOM 768 N N . PHE A 1 97 ? 25.221 2.972 -26.192 1.00 83.88 97 PHE A N 1
ATOM 769 C CA . PHE A 1 97 ? 24.796 1.705 -25.591 1.00 83.88 97 PHE A CA 1
ATOM 770 C C . PHE A 1 97 ? 25.078 1.640 -24.102 1.00 83.88 97 PHE A C 1
ATOM 772 O O . PHE A 1 97 ? 24.201 1.236 -23.343 1.00 83.88 97 PHE A O 1
ATOM 779 N N . SER A 1 98 ? 26.287 2.025 -23.698 1.00 86.44 98 SER A N 1
ATOM 780 C CA . SER A 1 98 ? 26.692 2.037 -22.296 1.00 86.44 98 SER A CA 1
ATOM 781 C C . SER A 1 98 ? 25.786 2.960 -21.476 1.00 86.44 98 SER A C 1
ATOM 783 O O . SER A 1 98 ? 25.262 2.551 -20.442 1.00 86.44 98 SER A O 1
ATOM 785 N N . GLY A 1 99 ? 25.494 4.161 -21.992 1.00 88.38 99 GLY A N 1
ATOM 786 C CA . GLY A 1 99 ? 24.560 5.094 -21.357 1.00 88.38 99 GLY A CA 1
ATOM 787 C C . GLY A 1 99 ? 23.151 4.516 -21.193 1.00 88.38 99 GLY A C 1
ATOM 788 O O . GLY A 1 99 ? 22.605 4.537 -20.093 1.00 88.38 99 GLY A O 1
ATOM 789 N N . LEU A 1 100 ? 22.586 3.941 -22.259 1.00 89.69 100 LEU A N 1
ATOM 790 C CA . LEU A 1 100 ? 21.241 3.358 -22.219 1.00 89.69 100 LEU A CA 1
ATOM 791 C C . LEU A 1 100 ? 21.165 2.101 -21.335 1.00 89.69 100 LEU A C 1
ATOM 793 O O . LEU A 1 100 ? 20.160 1.880 -20.669 1.00 89.69 100 LEU A O 1
ATOM 797 N N . ALA A 1 101 ? 22.218 1.281 -21.303 1.00 87.94 101 ALA A N 1
ATOM 798 C CA . ALA A 1 101 ? 22.290 0.114 -20.426 1.00 87.94 101 ALA A CA 1
ATOM 799 C C . ALA A 1 101 ? 22.316 0.513 -18.943 1.00 87.94 101 ALA A C 1
ATOM 801 O O . ALA A 1 101 ? 21.626 -0.113 -18.141 1.00 87.94 101 ALA A O 1
ATOM 802 N N . ASN A 1 102 ? 23.055 1.571 -18.595 1.00 92.69 102 ASN A N 1
ATOM 803 C CA . ASN A 1 102 ? 23.061 2.113 -17.236 1.00 92.69 102 ASN A CA 1
ATOM 804 C C . ASN A 1 102 ? 21.679 2.658 -16.849 1.00 92.69 102 ASN A C 1
ATOM 806 O O . ASN A 1 102 ? 21.186 2.339 -15.773 1.00 92.69 102 ASN A O 1
ATOM 810 N N . GLU A 1 103 ? 21.021 3.405 -17.743 1.00 92.88 103 GLU A N 1
ATOM 811 C CA . GLU A 1 103 ? 19.669 3.934 -17.504 1.00 92.88 103 GLU A CA 1
ATOM 812 C C . GLU A 1 103 ? 18.644 2.808 -17.266 1.00 92.88 103 GLU A C 1
ATOM 814 O O . GLU A 1 103 ? 17.837 2.883 -16.340 1.00 92.88 103 GLU A O 1
ATOM 819 N N . VAL A 1 104 ? 18.693 1.733 -18.063 1.00 93.00 104 VAL A N 1
ATOM 820 C CA . VAL A 1 104 ? 17.820 0.558 -17.883 1.00 93.00 104 VAL A CA 1
ATOM 821 C C . VAL A 1 104 ? 18.066 -0.120 -16.533 1.00 93.00 104 VAL A C 1
ATOM 823 O O . VAL A 1 104 ? 17.105 -0.502 -15.866 1.00 93.00 104 VAL A O 1
ATOM 826 N N . GLU A 1 105 ? 19.322 -0.249 -16.102 1.00 92.88 105 GLU A N 1
ATOM 827 C CA . GLU A 1 105 ? 19.650 -0.860 -14.810 1.00 92.88 105 GLU A CA 1
ATOM 828 C C . GLU A 1 105 ? 19.199 0.008 -13.624 1.00 92.88 105 GLU A C 1
ATOM 830 O O . GLU A 1 105 ? 18.614 -0.504 -12.668 1.00 92.88 105 GLU A O 1
ATOM 835 N N . GLU A 1 106 ? 19.385 1.328 -13.698 1.00 94.44 106 GLU A N 1
ATOM 836 C CA . GLU A 1 106 ? 18.882 2.269 -12.688 1.00 94.44 106 GLU A CA 1
ATOM 837 C C . GLU A 1 106 ? 17.350 2.217 -12.572 1.00 94.44 106 GLU A C 1
ATOM 839 O O . GLU A 1 106 ? 16.795 2.211 -11.464 1.00 94.44 106 GLU A O 1
ATOM 844 N N . LEU A 1 107 ? 16.653 2.127 -13.710 1.00 93.69 107 LEU A N 1
ATOM 845 C CA . LEU A 1 107 ? 15.201 1.968 -13.743 1.00 93.69 107 LEU A CA 1
ATOM 846 C C . LEU A 1 107 ? 14.763 0.618 -13.177 1.00 93.69 107 LEU A C 1
ATOM 848 O O . LEU A 1 107 ? 13.830 0.592 -12.377 1.00 93.69 107 LEU A O 1
ATOM 852 N N . ARG A 1 108 ? 15.454 -0.481 -13.508 1.00 94.56 108 ARG A N 1
ATOM 853 C CA . ARG A 1 108 ? 15.178 -1.816 -12.949 1.00 94.56 108 ARG A CA 1
ATOM 854 C C . ARG A 1 108 ? 15.222 -1.792 -11.423 1.00 94.56 108 ARG A C 1
ATOM 856 O O . ARG A 1 108 ? 14.275 -2.223 -10.767 1.00 94.56 108 ARG A O 1
ATOM 863 N N . VAL A 1 109 ? 16.291 -1.228 -10.858 1.00 95.56 109 VAL A N 1
ATOM 864 C CA . VAL A 1 109 ? 16.453 -1.089 -9.403 1.00 95.56 109 VAL A CA 1
ATOM 865 C C . VAL A 1 109 ? 15.340 -0.221 -8.809 1.00 95.56 109 VAL A C 1
ATOM 867 O O . VAL A 1 109 ? 14.787 -0.557 -7.761 1.00 95.56 109 VAL A O 1
ATOM 870 N N . SER A 1 110 ? 14.968 0.869 -9.481 1.00 93.94 110 SER A N 1
ATOM 871 C CA . SER A 1 110 ? 13.890 1.760 -9.031 1.00 93.94 110 SER A CA 1
ATOM 872 C C . SER A 1 110 ? 12.519 1.068 -9.023 1.00 93.94 110 SER A C 1
ATOM 874 O O . SER A 1 110 ? 11.756 1.230 -8.068 1.00 93.94 110 SER A O 1
ATOM 876 N N . VAL A 1 111 ? 12.216 0.258 -10.043 1.00 94.38 111 VAL A N 1
ATOM 877 C CA . VAL A 1 111 ? 10.988 -0.553 -10.131 1.00 94.38 111 VAL A CA 1
ATOM 878 C C . VAL A 1 111 ? 10.946 -1.594 -9.010 1.00 94.38 111 VAL A C 1
ATOM 880 O O . VAL A 1 111 ? 9.933 -1.710 -8.318 1.00 94.38 111 VAL A O 1
ATOM 883 N N . GLU A 1 112 ? 12.052 -2.301 -8.762 1.00 93.88 112 GLU A N 1
ATOM 884 C CA . GLU A 1 112 ? 12.154 -3.286 -7.674 1.00 93.88 112 GLU A CA 1
ATOM 885 C C . GLU A 1 112 ? 11.941 -2.647 -6.294 1.00 93.88 112 GLU A C 1
ATOM 887 O O . GLU A 1 112 ? 11.212 -3.183 -5.452 1.00 93.88 112 GLU A O 1
ATOM 892 N N . GLN A 1 113 ? 12.525 -1.469 -6.062 1.00 94.12 113 GLN A N 1
ATOM 893 C CA . GLN A 1 113 ? 12.324 -0.716 -4.824 1.00 94.12 113 GLN A CA 1
ATOM 894 C C . GLN A 1 113 ? 10.870 -0.253 -4.661 1.00 94.12 113 GLN A C 1
ATOM 896 O O . GLN A 1 113 ? 10.311 -0.358 -3.564 1.00 94.12 113 GLN A O 1
ATOM 901 N N . ALA A 1 114 ? 10.235 0.225 -5.735 1.00 93.38 114 ALA A N 1
ATOM 902 C CA . ALA A 1 114 ? 8.832 0.629 -5.717 1.00 93.38 114 ALA A CA 1
ATOM 903 C C . ALA A 1 114 ? 7.894 -0.561 -5.431 1.00 93.38 114 ALA A C 1
ATOM 905 O O . ALA A 1 114 ? 7.015 -0.449 -4.573 1.00 93.38 114 ALA A O 1
ATOM 906 N N . ALA A 1 115 ? 8.131 -1.720 -6.056 1.00 94.56 115 ALA A N 1
ATOM 907 C CA . ALA A 1 115 ? 7.387 -2.953 -5.785 1.00 94.56 115 ALA A CA 1
ATOM 908 C C . ALA A 1 115 ? 7.528 -3.401 -4.321 1.00 94.56 115 ALA A C 1
ATOM 910 O O . ALA A 1 115 ? 6.536 -3.702 -3.652 1.00 94.56 115 ALA A O 1
ATOM 911 N N . SER A 1 116 ? 8.756 -3.382 -3.795 1.00 95.62 116 SER A N 1
ATOM 912 C CA . SER A 1 116 ? 9.039 -3.706 -2.392 1.00 95.62 116 SER A CA 1
ATOM 913 C C . SER A 1 116 ? 8.294 -2.773 -1.431 1.00 95.62 116 SER A C 1
ATOM 915 O O . SER A 1 116 ? 7.684 -3.222 -0.457 1.00 95.62 116 SER A O 1
ATOM 917 N N . ARG A 1 117 ? 8.246 -1.470 -1.735 1.00 94.56 117 ARG A N 1
ATOM 918 C CA . ARG A 1 117 ? 7.493 -0.493 -0.937 1.00 94.56 117 ARG A CA 1
ATOM 919 C C . ARG A 1 117 ? 5.993 -0.797 -0.903 1.00 94.56 117 ARG A C 1
ATOM 921 O O . ARG A 1 117 ? 5.397 -0.733 0.172 1.00 94.56 117 ARG A O 1
ATOM 928 N N . ILE A 1 118 ? 5.393 -1.147 -2.042 1.00 96.50 118 ILE A N 1
ATOM 929 C CA . ILE A 1 118 ? 3.979 -1.552 -2.117 1.00 96.50 118 ILE A CA 1
ATOM 930 C C . ILE A 1 118 ? 3.736 -2.794 -1.251 1.00 96.50 118 ILE A C 1
ATOM 932 O O . ILE A 1 118 ? 2.789 -2.830 -0.464 1.00 96.50 118 ILE A O 1
ATOM 936 N N . GLN A 1 119 ? 4.624 -3.790 -1.324 1.00 97.00 119 GLN A N 1
ATOM 937 C CA . GLN A 1 119 ? 4.529 -4.997 -0.502 1.00 97.00 119 GLN A CA 1
ATOM 938 C C . GLN A 1 119 ? 4.577 -4.680 1.001 1.00 97.00 119 GLN A C 1
ATOM 940 O O . GLN A 1 119 ? 3.764 -5.200 1.767 1.00 97.00 119 GLN A O 1
ATOM 945 N N . VAL A 1 120 ? 5.494 -3.807 1.434 1.00 96.12 120 VAL A N 1
ATOM 946 C CA . VAL A 1 120 ? 5.596 -3.382 2.841 1.00 96.12 120 VAL A CA 1
ATOM 947 C C . VAL A 1 120 ? 4.314 -2.691 3.305 1.00 96.12 120 VAL A C 1
ATOM 949 O O . VAL A 1 120 ? 3.806 -3.027 4.374 1.00 96.12 120 VAL A O 1
ATOM 952 N N . LEU A 1 121 ? 3.764 -1.773 2.508 1.00 95.75 121 LEU A N 1
ATOM 953 C CA . LEU A 1 121 ? 2.527 -1.065 2.846 1.00 95.75 121 LEU A CA 1
ATOM 954 C C . LEU A 1 121 ? 1.320 -2.017 2.942 1.00 95.75 121 LEU A C 1
ATOM 956 O O . LEU A 1 121 ? 0.530 -1.914 3.880 1.00 95.75 121 LEU A O 1
ATOM 960 N N . ASN A 1 122 ? 1.208 -2.990 2.034 1.00 96.62 122 ASN A N 1
ATOM 961 C CA . ASN A 1 122 ? 0.164 -4.021 2.093 1.00 96.62 122 ASN A CA 1
ATOM 962 C C . ASN A 1 122 ? 0.289 -4.906 3.346 1.00 96.62 122 ASN A C 1
ATOM 964 O O . ASN A 1 122 ? -0.709 -5.212 4.007 1.00 96.62 122 ASN A O 1
ATOM 968 N N . ASN A 1 123 ? 1.517 -5.278 3.716 1.00 97.12 123 ASN A N 1
ATOM 969 C CA . ASN A 1 123 ? 1.773 -6.017 4.952 1.00 97.12 123 ASN A CA 1
ATOM 970 C C . ASN A 1 123 ? 1.399 -5.189 6.189 1.00 97.12 123 ASN A C 1
ATOM 972 O O . ASN A 1 123 ? 0.774 -5.713 7.110 1.00 97.12 123 ASN A O 1
ATOM 976 N N . GLN A 1 124 ? 1.738 -3.896 6.207 1.00 94.62 124 GLN A N 1
ATOM 977 C CA . GLN A 1 124 ? 1.358 -2.987 7.291 1.00 94.62 124 GLN A CA 1
ATOM 978 C C . GLN A 1 124 ? -0.163 -2.880 7.432 1.00 94.62 124 GLN A C 1
ATOM 980 O O . GLN A 1 124 ? -0.659 -2.998 8.552 1.00 94.62 124 GLN A O 1
ATOM 985 N N . GLN A 1 125 ? -0.902 -2.744 6.323 1.00 95.81 125 GLN A N 1
ATOM 986 C CA . GLN A 1 125 ? -2.369 -2.732 6.347 1.00 95.81 125 GLN A CA 1
ATOM 987 C C . GLN A 1 125 ? -2.921 -4.011 6.987 1.00 95.81 125 GLN A C 1
ATOM 989 O O . GLN A 1 125 ? -3.731 -3.937 7.903 1.00 95.81 125 GLN A O 1
ATOM 994 N N . THR A 1 126 ? -2.414 -5.176 6.576 1.00 96.69 126 THR A N 1
ATOM 995 C CA . THR A 1 126 ? -2.854 -6.475 7.115 1.00 96.69 126 THR A CA 1
ATOM 996 C C . THR A 1 126 ? -2.612 -6.585 8.624 1.00 96.69 126 THR A C 1
ATOM 998 O O . THR A 1 126 ? -3.461 -7.086 9.360 1.00 96.69 126 THR A O 1
ATOM 1001 N N . ILE A 1 127 ? -1.459 -6.106 9.106 1.00 95.56 127 ILE A N 1
ATOM 1002 C CA . ILE A 1 127 ? -1.133 -6.100 10.540 1.00 95.56 127 ILE A CA 1
ATOM 1003 C C . ILE A 1 127 ? -2.100 -5.198 11.309 1.00 95.56 127 ILE A C 1
ATOM 1005 O O . ILE A 1 127 ? -2.600 -5.597 12.358 1.00 95.56 127 ILE A O 1
ATOM 1009 N N . ILE A 1 128 ? -2.375 -3.998 10.797 1.00 94.50 128 ILE A N 1
ATOM 1010 C CA . ILE A 1 128 ? -3.270 -3.032 11.445 1.00 94.50 128 ILE A CA 1
ATOM 1011 C C . ILE A 1 128 ? -4.707 -3.547 11.476 1.00 94.50 128 ILE A C 1
ATOM 1013 O O . ILE A 1 128 ? -5.344 -3.469 12.525 1.00 94.50 128 ILE A O 1
ATOM 1017 N N . ASP A 1 129 ? -5.186 -4.134 10.380 1.00 95.50 129 ASP A N 1
ATOM 1018 C CA . ASP A 1 129 ? -6.510 -4.759 10.310 1.00 95.50 129 ASP A CA 1
ATOM 1019 C C . ASP A 1 129 ? -6.632 -5.896 11.339 1.00 95.50 129 ASP A C 1
ATOM 1021 O O . ASP A 1 129 ? -7.635 -6.001 12.046 1.00 95.50 129 ASP A O 1
ATOM 1025 N N . GLY A 1 130 ? -5.583 -6.715 11.478 1.00 96.25 130 GLY A N 1
ATOM 1026 C CA . GLY A 1 130 ? -5.529 -7.789 12.469 1.00 96.25 130 GLY A CA 1
ATOM 1027 C C . GLY A 1 130 ? -5.504 -7.287 13.916 1.00 96.25 130 GLY A C 1
ATOM 1028 O O . GLY A 1 130 ? -6.213 -7.829 14.764 1.00 96.25 130 GLY A O 1
ATOM 1029 N N . LEU A 1 131 ? -4.716 -6.248 14.213 1.00 94.75 131 LEU A N 1
ATOM 1030 C CA . LEU A 1 131 ? -4.678 -5.625 15.542 1.00 94.75 131 LEU A CA 1
ATOM 1031 C C . LEU A 1 131 ? -6.038 -5.028 15.910 1.00 94.75 131 LEU A C 1
ATOM 1033 O O . LEU A 1 131 ? -6.542 -5.296 16.999 1.00 94.75 131 LEU A O 1
ATOM 1037 N N . PHE A 1 132 ? -6.661 -4.300 14.982 1.00 96.31 132 PHE A N 1
ATOM 1038 C CA . PHE A 1 132 ? -7.976 -3.707 15.192 1.00 96.31 132 PHE A CA 1
ATOM 1039 C C . PHE A 1 132 ? -9.053 -4.772 15.444 1.00 96.31 132 PHE A C 1
ATOM 1041 O O . PHE A 1 132 ? -9.815 -4.656 16.400 1.00 96.31 132 PHE A O 1
ATOM 1048 N N . ALA A 1 133 ? -9.081 -5.850 14.653 1.00 96.19 133 ALA A N 1
ATOM 1049 C CA . ALA A 1 133 ? -10.035 -6.943 14.848 1.00 96.19 133 ALA A CA 1
ATOM 1050 C C . ALA A 1 133 ? -9.870 -7.636 16.215 1.00 96.19 133 ALA A C 1
ATOM 1052 O O . ALA A 1 133 ? -10.861 -7.927 16.891 1.00 96.19 133 ALA A O 1
ATOM 1053 N N . ASN A 1 134 ? -8.625 -7.869 16.644 1.00 95.38 134 ASN A N 1
ATOM 1054 C CA . ASN A 1 134 ? -8.333 -8.467 17.947 1.00 95.38 134 ASN A CA 1
ATOM 1055 C C . ASN A 1 134 ? -8.777 -7.561 19.103 1.00 95.38 134 ASN A C 1
ATOM 1057 O O . ASN A 1 134 ? -9.403 -8.037 20.056 1.00 95.38 134 ASN A O 1
ATOM 1061 N N . ASP A 1 135 ? -8.486 -6.263 19.017 1.00 92.94 135 ASP A N 1
ATOM 1062 C CA . ASP A 1 135 ? -8.885 -5.298 20.040 1.00 92.94 135 ASP A CA 1
ATOM 1063 C C . ASP A 1 135 ? -10.407 -5.145 20.108 1.00 92.94 135 ASP A C 1
ATOM 1065 O O . ASP A 1 135 ? -10.966 -5.158 21.208 1.00 92.94 135 ASP A O 1
ATOM 1069 N N . GLN A 1 136 ? -11.084 -5.105 18.956 1.00 94.88 136 GLN A N 1
ATOM 1070 C CA . GLN A 1 136 ? -12.541 -5.039 18.875 1.00 94.88 136 GLN A CA 1
ATOM 1071 C C . GLN A 1 136 ? -13.193 -6.272 19.520 1.00 94.88 136 GLN A C 1
ATOM 1073 O O . GLN A 1 136 ? -14.146 -6.149 20.294 1.00 94.88 136 GLN A O 1
ATOM 1078 N N . GLN A 1 137 ? -12.662 -7.471 19.264 1.00 94.81 137 GLN A N 1
ATOM 1079 C CA . GLN A 1 137 ? -13.139 -8.695 19.909 1.00 94.81 137 GLN A CA 1
ATOM 1080 C C . GLN A 1 137 ? -12.909 -8.656 21.428 1.00 94.81 137 GLN A C 1
ATOM 1082 O O . GLN A 1 137 ? -13.781 -9.050 22.210 1.00 94.81 137 GLN A O 1
ATOM 1087 N N . ALA A 1 138 ? -11.745 -8.169 21.867 1.00 90.56 138 ALA A N 1
ATOM 1088 C CA . ALA A 1 138 ? -11.434 -8.032 23.284 1.00 90.56 138 ALA A CA 1
ATOM 1089 C C . ALA A 1 138 ? -12.351 -7.009 23.976 1.00 90.56 138 ALA A C 1
ATOM 1091 O O . ALA A 1 138 ? -12.779 -7.251 25.106 1.00 90.56 138 ALA A O 1
ATOM 1092 N N . TYR A 1 139 ? -12.674 -5.897 23.311 1.00 93.69 139 TYR A N 1
ATOM 1093 C CA . TYR A 1 139 ? -13.643 -4.908 23.780 1.00 93.69 139 TYR A CA 1
ATOM 1094 C C . TYR A 1 139 ? -15.045 -5.513 23.915 1.00 93.69 139 TYR A C 1
ATOM 1096 O O . TYR A 1 139 ? -15.627 -5.447 24.997 1.00 93.69 139 TYR A O 1
ATOM 1104 N N . GLN A 1 140 ? -15.548 -6.195 22.879 1.00 92.94 140 GLN A N 1
ATOM 1105 C CA . GLN A 1 140 ? -16.857 -6.863 22.919 1.00 92.94 140 GLN A CA 1
ATOM 1106 C C . GLN A 1 140 ? -16.963 -7.852 24.083 1.00 92.94 140 GLN A C 1
ATOM 1108 O O . GLN A 1 140 ? -17.984 -7.899 24.770 1.00 92.94 140 GLN A O 1
ATOM 1113 N N . LYS A 1 141 ? -15.890 -8.608 24.346 1.00 88.31 141 LYS A N 1
ATOM 1114 C CA . LYS A 1 141 ? -15.831 -9.507 25.498 1.00 88.31 141 LYS A CA 1
ATOM 1115 C C . LYS A 1 141 ? -15.895 -8.745 26.825 1.00 88.31 141 LYS A C 1
ATOM 1117 O O . LYS A 1 141 ? -16.690 -9.119 27.678 1.00 88.31 141 LYS A O 1
ATOM 1122 N N . ARG A 1 142 ? -15.105 -7.674 26.996 1.00 86.00 142 ARG A N 1
ATOM 1123 C CA . ARG A 1 142 ? -15.119 -6.856 28.226 1.00 86.00 142 ARG A CA 1
ATOM 1124 C C . ARG A 1 142 ? -16.501 -6.269 28.505 1.00 86.00 142 ARG A C 1
ATOM 1126 O O . ARG A 1 142 ? -16.969 -6.368 29.634 1.00 86.00 142 ARG A O 1
ATOM 1133 N N . VAL A 1 143 ? -17.162 -5.728 27.482 1.00 88.19 143 VAL A N 1
ATOM 1134 C CA . VAL A 1 143 ? -18.528 -5.195 27.597 1.00 88.19 143 VAL A CA 1
ATOM 1135 C C . VAL A 1 143 ? -19.518 -6.301 27.968 1.00 88.19 143 VAL A C 1
ATOM 1137 O O . VAL A 1 143 ? -20.348 -6.105 28.852 1.00 88.19 143 VAL A O 1
ATOM 1140 N N . GLY A 1 144 ? -19.416 -7.477 27.340 1.00 80.62 144 GLY A N 1
ATOM 1141 C CA . GLY A 1 144 ? -20.241 -8.639 27.680 1.00 80.62 144 GLY A CA 1
ATOM 1142 C C . GLY A 1 144 ? -20.080 -9.070 29.141 1.00 80.62 144 GLY A C 1
ATOM 1143 O O . GLY A 1 144 ? -21.074 -9.215 29.851 1.00 80.62 144 GLY A O 1
ATOM 1144 N N . ASP A 1 145 ? -18.835 -9.198 29.605 1.00 79.69 145 ASP A N 1
ATOM 1145 C CA . ASP A 1 145 ? -18.511 -9.569 30.986 1.00 79.69 145 ASP A CA 1
ATOM 1146 C C . ASP A 1 145 ? -19.020 -8.504 31.984 1.00 79.69 145 ASP A C 1
ATOM 1148 O O . ASP A 1 145 ? -19.626 -8.835 33.004 1.00 79.69 145 ASP A O 1
ATOM 1152 N N . GLN A 1 146 ? -18.834 -7.213 31.685 1.00 81.44 146 GLN A N 1
ATOM 1153 C CA . GLN A 1 146 ? -19.299 -6.106 32.530 1.00 81.44 146 GLN A CA 1
ATOM 1154 C C . GLN A 1 146 ? -20.831 -6.022 32.601 1.00 81.44 146 GLN A C 1
ATOM 1156 O O . GLN A 1 146 ? -21.372 -5.783 33.681 1.00 81.44 146 GLN A O 1
ATOM 1161 N N . ASN A 1 147 ? -21.540 -6.276 31.498 1.00 81.19 147 ASN A N 1
ATOM 1162 C CA . ASN A 1 147 ? -23.004 -6.326 31.491 1.00 81.19 147 ASN A CA 1
ATOM 1163 C C . ASN A 1 147 ? -23.540 -7.504 32.315 1.00 81.19 147 ASN A C 1
ATOM 1165 O O . ASN A 1 147 ? -24.478 -7.323 33.087 1.00 81.19 147 ASN A O 1
ATOM 1169 N N . ALA A 1 148 ? -22.905 -8.678 32.239 1.00 76.00 148 ALA A N 1
ATOM 1170 C CA . ALA A 1 148 ? -23.270 -9.812 33.089 1.00 76.00 148 ALA A CA 1
ATOM 1171 C C . ALA A 1 148 ? -23.093 -9.488 34.586 1.00 76.00 148 ALA A C 1
ATOM 1173 O O . ALA A 1 148 ? -23.934 -9.847 35.410 1.00 76.00 148 ALA A O 1
ATOM 1174 N N . ILE A 1 149 ? -22.030 -8.758 34.943 1.00 77.44 149 ILE A N 1
ATOM 1175 C CA . ILE A 1 149 ? -21.821 -8.273 36.314 1.00 77.44 149 ILE A CA 1
ATOM 1176 C C . ILE A 1 149 ? -22.929 -7.289 36.724 1.00 77.44 149 ILE A C 1
ATOM 1178 O O . ILE A 1 149 ? -23.442 -7.390 37.841 1.00 77.44 149 ILE A O 1
ATOM 1182 N N . LEU A 1 150 ? -23.318 -6.352 35.852 1.00 80.50 150 LEU A N 1
ATOM 1183 C CA . LEU A 1 150 ? -24.407 -5.408 36.133 1.00 80.50 150 LEU A CA 1
ATOM 1184 C C . LEU A 1 150 ? -25.745 -6.116 36.365 1.00 80.50 150 LEU A C 1
ATOM 1186 O O . LEU A 1 150 ? -26.448 -5.755 37.310 1.00 80.50 150 LEU A O 1
ATOM 1190 N N . ASP A 1 151 ? -26.066 -7.137 35.569 1.00 74.19 151 ASP A N 1
ATOM 1191 C CA . ASP A 1 151 ? -27.282 -7.939 35.738 1.00 74.19 151 ASP A CA 1
ATOM 1192 C C . ASP A 1 151 ? -27.307 -8.628 37.105 1.00 74.19 151 ASP A C 1
ATOM 1194 O O . ASP A 1 151 ? -28.309 -8.564 37.823 1.00 74.19 151 ASP A O 1
ATOM 1198 N N . VAL A 1 152 ? -26.184 -9.227 37.512 1.00 74.12 152 VAL A N 1
ATOM 1199 C CA . VAL A 1 152 ? -26.053 -9.880 38.824 1.00 74.12 152 VAL A CA 1
ATOM 1200 C C . VAL A 1 152 ? -26.202 -8.864 39.954 1.00 74.12 152 VAL A C 1
ATOM 1202 O O . VAL A 1 152 ? -26.949 -9.106 40.902 1.00 74.12 152 VAL A O 1
ATOM 1205 N N . ILE A 1 153 ? -25.561 -7.695 39.857 1.00 76.25 153 ILE A N 1
ATOM 1206 C CA . ILE A 1 153 ? -25.731 -6.623 40.850 1.00 76.25 153 ILE A CA 1
ATOM 1207 C C . ILE A 1 153 ? -27.195 -6.165 40.914 1.00 76.25 153 ILE A C 1
ATOM 1209 O O . ILE A 1 153 ? -27.714 -5.934 42.007 1.00 76.25 153 ILE A O 1
ATOM 1213 N N . GLY A 1 154 ? -27.880 -6.072 39.771 1.00 74.12 154 GLY A N 1
ATOM 1214 C CA . GLY A 1 154 ? -29.304 -5.750 39.695 1.00 74.12 154 GLY A CA 1
ATOM 1215 C C . GLY A 1 154 ? -30.180 -6.766 40.432 1.00 74.12 154 GLY A C 1
ATOM 1216 O O . GLY A 1 154 ? -31.010 -6.377 41.255 1.00 74.12 154 GLY A O 1
ATOM 1217 N N . GLN A 1 155 ? -29.951 -8.062 40.209 1.00 71.12 155 GLN A N 1
ATOM 1218 C CA . GLN A 1 155 ? -30.654 -9.140 40.917 1.00 71.12 155 GLN A CA 1
ATOM 1219 C C . GLN A 1 155 ? -30.387 -9.104 42.428 1.00 71.12 155 GLN A C 1
ATOM 1221 O O . GLN A 1 155 ? -31.315 -9.250 43.227 1.00 71.12 155 GLN A O 1
ATOM 1226 N N . LEU A 1 156 ? -29.138 -8.852 42.833 1.00 70.88 156 LEU A N 1
ATOM 1227 C CA . LEU A 1 156 ? -28.767 -8.719 44.243 1.00 70.88 156 LEU A CA 1
ATOM 1228 C C . LEU A 1 156 ? -29.467 -7.530 44.908 1.00 70.88 156 LEU A C 1
ATOM 1230 O O . LEU A 1 156 ? -29.993 -7.675 46.009 1.00 70.88 156 LEU A O 1
ATOM 1234 N N . LEU A 1 157 ? -29.522 -6.373 44.243 1.00 76.94 157 LEU A N 1
ATOM 1235 C CA . LEU A 1 157 ? -30.221 -5.189 44.751 1.00 76.94 157 LEU A CA 1
ATOM 1236 C C . LEU A 1 157 ? -31.722 -5.443 44.953 1.00 76.94 157 LEU A C 1
ATOM 1238 O O . LEU A 1 157 ? -32.272 -5.014 45.971 1.00 76.94 157 LEU A O 1
ATOM 1242 N N . LEU A 1 158 ? -32.377 -6.151 44.025 1.00 72.31 158 LEU A N 1
ATOM 1243 C CA . LEU A 1 158 ? -33.784 -6.545 44.162 1.00 72.31 158 LEU A CA 1
ATOM 1244 C C . LEU A 1 158 ? -33.986 -7.450 45.380 1.00 72.31 158 LEU A C 1
ATOM 1246 O O . LEU A 1 158 ? -34.806 -7.141 46.243 1.00 72.31 158 LEU A O 1
ATOM 1250 N N . ARG A 1 159 ? -33.170 -8.502 45.506 1.00 68.75 159 ARG A N 1
ATOM 1251 C CA . ARG A 1 159 ? -33.272 -9.474 46.603 1.00 68.75 159 ARG A CA 1
ATOM 1252 C C . ARG A 1 159 ? -33.011 -8.841 47.974 1.00 68.75 159 ARG A C 1
ATOM 1254 O O . ARG A 1 159 ? -33.709 -9.136 48.938 1.00 68.75 159 ARG A O 1
ATOM 1261 N N . VAL A 1 160 ? -32.047 -7.921 48.063 1.00 70.31 160 VAL A N 1
ATOM 1262 C CA . VAL A 1 160 ? -31.781 -7.125 49.278 1.00 70.31 160 VAL A CA 1
ATOM 1263 C C . VAL A 1 160 ? -32.970 -6.219 49.619 1.00 70.31 160 VAL A C 1
ATOM 1265 O O . VAL A 1 160 ? -33.339 -6.113 50.788 1.00 70.31 160 VAL A O 1
ATOM 1268 N N . SER A 1 161 ? -33.615 -5.617 48.616 1.00 70.75 161 SER A N 1
ATOM 1269 C CA . SER A 1 161 ? -34.793 -4.759 48.820 1.00 70.75 161 SER A CA 1
ATOM 1270 C C . SER A 1 161 ? -36.018 -5.549 49.305 1.00 70.75 161 SER A C 1
ATOM 1272 O O . SER A 1 161 ? -36.742 -5.086 50.186 1.00 70.75 161 SER A O 1
ATOM 1274 N N . GLU A 1 162 ? -36.239 -6.758 48.779 1.00 68.00 162 GLU A N 1
ATOM 1275 C CA . GLU A 1 162 ? -37.307 -7.670 49.222 1.00 68.00 162 GLU A CA 1
ATOM 1276 C C . GLU A 1 162 ? -37.126 -8.094 50.688 1.00 68.00 162 GLU A C 1
ATOM 1278 O O . GLU A 1 162 ? -38.081 -8.086 51.469 1.00 68.00 162 GLU A O 1
ATOM 1283 N N . LEU A 1 163 ? -35.885 -8.384 51.095 1.00 64.75 163 LEU A N 1
ATOM 1284 C CA . LEU A 1 163 ? -35.541 -8.714 52.483 1.00 64.75 163 LEU A CA 1
ATOM 1285 C C . LEU A 1 163 ? -35.814 -7.554 53.452 1.00 64.75 163 LEU A C 1
ATOM 1287 O O . LEU A 1 163 ? -36.222 -7.790 54.590 1.00 64.75 163 LEU A O 1
ATOM 1291 N N . GLN A 1 164 ? -35.639 -6.306 53.004 1.00 65.50 164 GLN A N 1
ATOM 1292 C CA . GLN A 1 164 ? -35.943 -5.112 53.798 1.00 65.50 164 GLN A CA 1
ATOM 1293 C C . GLN A 1 164 ? -37.453 -4.948 54.056 1.00 65.50 164 GLN A C 1
ATOM 1295 O O . GLN A 1 164 ? -37.850 -4.474 55.118 1.00 65.50 164 GLN A O 1
ATOM 1300 N N . GLN A 1 165 ? -38.298 -5.354 53.100 1.00 63.75 165 GLN A N 1
ATOM 1301 C CA . GLN A 1 165 ? -39.760 -5.226 53.178 1.00 63.75 165 GLN A CA 1
ATOM 1302 C C . GLN A 1 165 ? -40.438 -6.400 53.906 1.00 63.75 165 GLN A C 1
ATOM 1304 O O . GLN A 1 165 ? -41.524 -6.232 54.460 1.00 63.75 165 GLN A O 1
ATOM 1309 N N . GLY A 1 166 ? -39.806 -7.579 53.927 1.00 56.59 166 GLY A N 1
ATOM 1310 C CA . GLY A 1 166 ? -40.391 -8.831 54.421 1.00 56.59 166 GLY A CA 1
ATOM 1311 C C . GLY A 1 166 ? -40.387 -9.053 55.938 1.00 56.59 166 GLY A C 1
ATOM 1312 O O . GLY A 1 166 ? -40.901 -10.073 56.383 1.00 56.59 166 GLY A O 1
ATOM 1313 N N . GLY A 1 167 ? -39.837 -8.139 56.745 1.00 47.09 167 GLY A N 1
ATOM 1314 C CA . GLY A 1 167 ? -39.850 -8.269 58.206 1.00 47.09 167 GLY A CA 1
ATOM 1315 C C . GLY A 1 167 ? -39.037 -9.463 58.725 1.00 47.09 167 GLY A C 1
ATOM 1316 O O . GLY A 1 167 ? -39.595 -10.418 59.249 1.00 47.09 167 GLY A O 1
ATOM 1317 N N . GLY A 1 168 ? -37.707 -9.377 58.620 1.00 49.44 168 GLY A N 1
ATOM 1318 C CA . GLY A 1 168 ? -36.773 -10.141 59.452 1.00 49.44 168 GLY A CA 1
ATOM 1319 C C . GLY A 1 168 ? -36.845 -11.662 59.323 1.00 49.44 168 GLY A C 1
ATOM 1320 O O . GLY A 1 168 ? -37.123 -12.344 60.307 1.00 49.44 168 GLY A O 1
ATOM 1321 N N . HIS A 1 169 ? -36.501 -12.212 58.158 1.00 41.28 169 HIS A N 1
ATOM 1322 C CA . HIS A 1 169 ? -36.053 -13.601 58.068 1.00 41.28 169 HIS A CA 1
ATOM 1323 C C . HIS A 1 169 ? -34.671 -13.675 57.422 1.00 41.28 169 HIS A C 1
ATOM 1325 O O . HIS A 1 169 ? -34.389 -13.058 56.399 1.00 41.28 169 HIS A O 1
ATOM 1331 N N . SER A 1 170 ? -33.800 -14.393 58.126 1.00 44.47 170 SER A N 1
ATOM 1332 C CA . SER A 1 170 ? -32.375 -14.552 57.883 1.00 44.47 170 SER A CA 1
ATOM 1333 C C . SER A 1 170 ? -32.060 -14.934 56.433 1.00 44.47 170 SER A C 1
ATOM 1335 O O . SER A 1 170 ? -32.723 -15.792 55.857 1.00 44.47 170 SER A O 1
ATOM 1337 N N . LEU A 1 171 ? -30.984 -14.356 55.892 1.00 47.88 171 LEU A N 1
ATOM 1338 C CA . LEU A 1 171 ? -30.355 -14.612 54.582 1.00 47.88 171 LEU A CA 1
ATOM 1339 C C . LEU A 1 171 ? -29.818 -16.052 54.387 1.00 47.88 171 LEU A C 1
ATOM 1341 O O . LEU A 1 171 ? -28.883 -16.289 53.623 1.00 47.88 171 LEU A O 1
ATOM 1345 N N . ILE A 1 172 ? -30.371 -17.038 55.092 1.00 43.72 172 ILE A N 1
ATOM 1346 C CA . ILE A 1 172 ? -29.927 -18.433 55.084 1.00 43.72 172 ILE A CA 1
ATOM 1347 C C . ILE A 1 172 ? -30.683 -19.192 53.983 1.00 43.72 172 ILE A C 1
ATOM 1349 O O . ILE A 1 172 ? -31.446 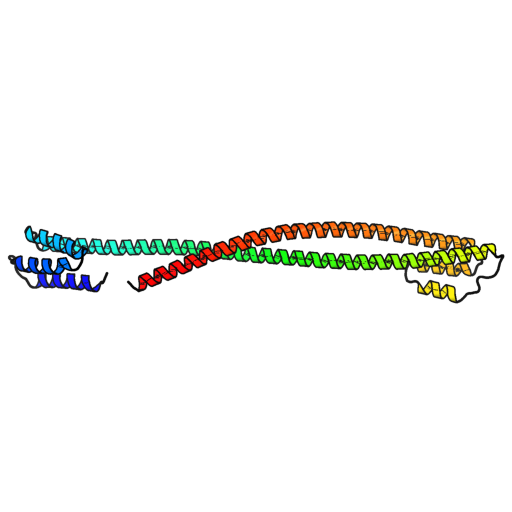-20.115 54.227 1.00 43.72 172 ILE A O 1
ATOM 1353 N N . GLU A 1 173 ? -30.406 -18.806 52.743 1.00 48.06 173 GLU A N 1
ATOM 1354 C CA . GLU A 1 173 ? -30.227 -19.750 51.634 1.00 48.06 173 GLU A CA 1
ATOM 1355 C C . GLU A 1 173 ? -28.763 -19.593 51.204 1.00 48.06 173 GLU A C 1
ATOM 1357 O O . GLU A 1 173 ? -28.416 -18.953 50.216 1.00 48.06 173 GLU A O 1
ATOM 1362 N N . LYS A 1 174 ? -27.890 -20.041 52.109 1.00 46.38 174 LYS A N 1
ATOM 1363 C CA . LYS A 1 174 ? -26.538 -19.511 52.327 1.00 46.38 174 LYS A CA 1
ATOM 1364 C C . LYS A 1 174 ? -25.475 -20.034 51.352 1.00 46.38 174 LYS A C 1
ATOM 1366 O O . LYS A 1 174 ? -24.389 -19.464 51.312 1.00 46.38 174 LYS A O 1
ATOM 1371 N N . ASP A 1 175 ? -25.779 -21.069 50.569 1.00 49.62 175 ASP A N 1
ATOM 1372 C CA . ASP A 1 175 ? -24.741 -21.826 49.855 1.00 49.62 175 ASP A CA 1
ATOM 1373 C C . ASP A 1 175 ? -24.669 -21.537 48.344 1.00 49.62 175 ASP A C 1
ATOM 1375 O O . ASP A 1 175 ? -23.571 -21.471 47.805 1.00 49.62 175 ASP A O 1
ATOM 1379 N N . ASN A 1 176 ? -25.774 -21.234 47.650 1.00 53.41 176 ASN A N 1
ATOM 1380 C CA . ASN A 1 176 ? -25.710 -21.021 46.190 1.00 53.41 176 ASN A CA 1
ATOM 1381 C C . ASN A 1 176 ? -25.239 -19.619 45.783 1.00 53.41 176 ASN A C 1
ATOM 1383 O O . ASN A 1 176 ? -24.483 -19.463 44.830 1.00 53.41 176 ASN A O 1
ATOM 1387 N N . LEU A 1 177 ? -25.645 -18.588 46.525 1.00 50.59 177 LEU A N 1
ATOM 1388 C CA . LEU A 1 177 ? -25.391 -17.188 46.165 1.00 50.59 177 LEU A CA 1
ATOM 1389 C C . LEU A 1 177 ? -23.897 -16.830 46.211 1.00 50.59 177 LEU A C 1
ATOM 1391 O O . LEU A 1 177 ? -23.394 -16.048 45.410 1.00 50.59 177 LEU A O 1
ATOM 1395 N N . LEU A 1 178 ? -23.179 -17.426 47.161 1.00 51.50 178 LEU A N 1
ATOM 1396 C CA . LEU A 1 178 ? -21.754 -17.205 47.386 1.00 51.50 178 LEU A CA 1
ATOM 1397 C C . LEU A 1 178 ? -20.897 -17.864 46.298 1.00 51.50 178 LEU A C 1
ATOM 1399 O O . LEU A 1 178 ? -19.876 -17.307 45.884 1.00 51.50 178 LEU A O 1
ATOM 1403 N N . ASP A 1 179 ? -21.333 -19.032 45.834 1.00 55.41 179 ASP A N 1
ATOM 1404 C CA . ASP A 1 179 ? -20.674 -19.796 44.781 1.00 55.41 179 ASP A CA 1
ATOM 1405 C C . ASP A 1 179 ? -20.979 -19.216 43.390 1.00 55.41 179 ASP A C 1
ATOM 1407 O O . ASP A 1 179 ? -20.063 -19.101 42.572 1.00 55.41 179 ASP A O 1
ATOM 1411 N N . GLU A 1 180 ? -22.199 -18.719 43.153 1.00 51.88 180 GLU A N 1
ATOM 1412 C CA . GLU A 1 180 ? -22.561 -17.962 41.943 1.00 51.88 180 GLU A CA 1
ATOM 1413 C C . GLU A 1 180 ? -21.754 -16.658 41.822 1.00 51.88 180 GLU A C 1
ATOM 1415 O O . GLU A 1 180 ? -21.208 -16.355 40.760 1.00 51.88 180 GLU A O 1
ATOM 1420 N N . ILE A 1 181 ? -21.584 -15.919 42.926 1.00 51.50 181 ILE A N 1
ATOM 1421 C CA . ILE A 1 181 ? -20.807 -14.670 42.963 1.00 51.50 181 ILE A CA 1
ATOM 1422 C C . ILE A 1 181 ? -19.305 -14.912 42.739 1.00 51.50 181 ILE A C 1
ATOM 1424 O O . ILE A 1 181 ? -18.652 -14.154 42.017 1.00 51.50 181 ILE A O 1
ATOM 1428 N N . LYS A 1 182 ? -18.730 -15.964 43.334 1.00 52.84 182 LYS A N 1
ATOM 1429 C CA . LYS A 1 182 ? -17.307 -16.312 43.146 1.00 52.84 182 LYS A CA 1
ATOM 1430 C C . LYS A 1 182 ? -16.998 -16.813 41.734 1.00 52.84 182 LYS A C 1
ATOM 1432 O O . LYS A 1 182 ? -15.860 -16.665 41.284 1.00 52.84 182 LYS A O 1
ATOM 1437 N N . ALA A 1 183 ? -17.981 -17.386 41.038 1.00 54.50 183 ALA A N 1
ATOM 1438 C CA . ALA A 1 183 ? -17.826 -17.889 39.676 1.00 54.50 183 ALA A CA 1
ATOM 1439 C C . ALA A 1 183 ? -17.703 -16.776 38.610 1.00 54.50 183 ALA A C 1
ATOM 1441 O O . ALA A 1 183 ? -17.204 -17.045 37.518 1.00 54.50 183 ALA A O 1
ATOM 1442 N N . LEU A 1 184 ? -18.084 -15.529 38.922 1.00 51.66 184 LEU A N 1
ATOM 1443 C CA . LEU A 1 184 ? -18.202 -14.418 37.959 1.00 51.66 184 LEU A CA 1
ATOM 1444 C C . LEU A 1 184 ? -16.899 -13.645 37.632 1.00 51.66 184 LEU A C 1
ATOM 1446 O O . LEU A 1 184 ? -16.932 -12.718 36.828 1.00 51.66 184 LEU A O 1
ATOM 1450 N N . GLY A 1 185 ? -15.729 -14.045 38.151 1.00 45.19 185 GLY A N 1
ATOM 1451 C CA . GLY A 1 185 ? -14.420 -13.615 37.608 1.00 45.19 185 GLY A CA 1
ATOM 1452 C C . GLY A 1 185 ? -13.592 -12.619 38.444 1.00 45.19 185 GLY A C 1
ATOM 1453 O O . GLY A 1 185 ? -14.042 -12.109 39.461 1.00 45.19 185 GLY A O 1
ATOM 1454 N N . ARG A 1 186 ? -12.323 -12.391 38.034 1.00 41.91 186 ARG A N 1
ATOM 1455 C CA . ARG A 1 186 ? -11.230 -11.716 38.791 1.00 41.91 186 ARG A CA 1
ATOM 1456 C C . ARG A 1 186 ? -11.195 -10.180 38.649 1.00 41.91 186 ARG A C 1
ATOM 1458 O O . ARG A 1 186 ? -11.273 -9.675 37.539 1.00 41.91 186 ARG A O 1
ATOM 1465 N N . GLY A 1 187 ? -10.936 -9.449 39.748 1.00 46.75 187 GLY A N 1
ATOM 1466 C CA . GLY A 1 187 ? -10.681 -7.989 39.767 1.00 46.75 187 GLY A CA 1
ATOM 1467 C C . GLY A 1 187 ? -11.096 -7.302 41.083 1.00 46.75 187 GLY A C 1
ATOM 1468 O O . GLY A 1 187 ? -11.541 -7.983 42.003 1.00 46.75 187 GLY A O 1
ATOM 1469 N N . LYS A 1 188 ? -11.012 -5.957 41.174 1.00 46.34 188 LYS A N 1
ATOM 1470 C CA . LYS A 1 188 ? -11.491 -5.150 42.336 1.00 46.34 188 LYS A CA 1
ATOM 1471 C C . LYS A 1 188 ? -12.969 -5.396 42.676 1.00 46.34 188 LYS A C 1
ATOM 1473 O O . LYS A 1 188 ? -13.395 -5.214 43.811 1.00 46.34 188 LYS A O 1
ATOM 1478 N N . HIS A 1 189 ? -13.738 -5.856 41.696 1.00 52.94 189 HIS A N 1
ATOM 1479 C CA . HIS A 1 189 ? -15.127 -6.280 41.843 1.00 52.94 189 HIS A CA 1
ATOM 1480 C C . HIS A 1 189 ? -15.262 -7.465 42.823 1.00 52.94 189 HIS A C 1
ATOM 1482 O O . HIS A 1 189 ? -16.189 -7.465 43.623 1.00 52.94 189 HIS A O 1
ATOM 1488 N N . ILE A 1 190 ? -14.295 -8.401 42.861 1.00 51.50 190 ILE A N 1
ATOM 1489 C CA . ILE A 1 190 ? -14.244 -9.487 43.863 1.00 51.50 190 ILE A CA 1
ATOM 1490 C C . ILE A 1 190 ? -14.087 -8.926 45.275 1.00 51.50 190 ILE A C 1
ATOM 1492 O O . ILE A 1 190 ? -14.699 -9.442 46.199 1.00 51.50 190 ILE A O 1
ATOM 1496 N N . GLU A 1 191 ? -13.267 -7.892 45.464 1.00 44.78 191 GLU A N 1
ATOM 1497 C CA . GLU A 1 191 ? -13.034 -7.289 46.783 1.00 44.78 191 GLU A CA 1
ATOM 1498 C C . GLU A 1 191 ? -14.323 -6.692 47.355 1.00 44.78 191 GLU A C 1
ATOM 1500 O O . GLU A 1 191 ? -14.644 -6.911 48.522 1.00 44.78 191 GLU A O 1
ATOM 1505 N N . VAL A 1 192 ? -15.105 -6.006 46.516 1.00 50.75 192 VAL A N 1
ATOM 1506 C CA . VAL A 1 192 ? -16.407 -5.453 46.911 1.00 50.75 192 VAL A CA 1
ATOM 1507 C C . VAL A 1 192 ? -17.440 -6.565 47.111 1.00 50.75 192 VAL A C 1
ATOM 1509 O O . VAL A 1 192 ? -18.164 -6.546 48.102 1.00 50.75 192 VAL A O 1
ATOM 1512 N N . LEU A 1 193 ? -17.458 -7.589 46.250 1.00 53.03 193 LEU A N 1
ATOM 1513 C CA . LEU A 1 193 ? -18.313 -8.774 46.413 1.00 53.03 193 LEU A CA 1
ATOM 1514 C C . LEU A 1 193 ? -17.977 -9.564 47.694 1.00 53.03 193 LEU A C 1
ATOM 1516 O O . LEU A 1 193 ? -18.878 -10.018 48.397 1.00 53.03 193 LEU A O 1
ATOM 1520 N N . ALA A 1 194 ? -16.700 -9.669 48.066 1.00 51.50 194 ALA A N 1
ATOM 1521 C CA . ALA A 1 194 ? -16.241 -10.290 49.308 1.00 51.50 194 ALA A CA 1
ATOM 1522 C C . ALA A 1 194 ? -16.593 -9.447 50.549 1.00 51.50 194 ALA A C 1
ATOM 1524 O O . ALA A 1 194 ? -16.938 -10.001 51.592 1.00 51.50 194 ALA A O 1
ATOM 1525 N N . GLN A 1 195 ? -16.571 -8.114 50.443 1.00 49.88 195 GLN A N 1
ATOM 1526 C CA . GLN A 1 195 ? -17.040 -7.219 51.509 1.00 49.88 195 GLN A CA 1
ATOM 1527 C C . GLN A 1 195 ? -18.561 -7.291 51.690 1.00 49.88 195 GLN A C 1
ATOM 1529 O O . GLN A 1 195 ? -19.030 -7.375 52.826 1.00 49.88 195 GLN A O 1
ATOM 1534 N N . ILE A 1 196 ? -19.326 -7.355 50.595 1.00 53.62 196 ILE A N 1
ATOM 1535 C CA . ILE A 1 196 ? -20.775 -7.616 50.611 1.00 53.62 196 ILE A CA 1
ATOM 1536 C C . ILE A 1 196 ? -21.063 -8.964 51.291 1.00 53.62 196 ILE A C 1
ATOM 1538 O O . ILE A 1 196 ? -21.934 -9.059 52.154 1.00 53.62 196 ILE A O 1
ATOM 1542 N N . THR A 1 197 ? -20.256 -9.983 50.984 1.00 53.16 197 THR A N 1
ATOM 1543 C CA . THR A 1 197 ? -20.326 -11.319 51.594 1.00 53.16 197 THR A CA 1
ATOM 1544 C C . THR A 1 197 ? -20.152 -11.299 53.117 1.00 53.16 197 THR A C 1
ATOM 1546 O O . THR A 1 197 ? -20.847 -12.026 53.827 1.00 53.16 197 THR A O 1
ATOM 1549 N N . ALA A 1 198 ? -19.264 -10.451 53.641 1.00 49.72 198 ALA A N 1
ATOM 1550 C CA . ALA A 1 198 ? -19.043 -10.320 55.083 1.00 49.72 198 ALA A CA 1
ATOM 1551 C C . ALA A 1 198 ? -20.217 -9.643 55.819 1.00 49.72 198 ALA A C 1
ATOM 1553 O O . ALA A 1 198 ? -20.466 -9.953 56.982 1.00 49.72 198 ALA A O 1
ATOM 1554 N N . HIS A 1 199 ? -20.961 -8.759 55.146 1.00 53.09 199 HIS A N 1
ATOM 1555 C CA . HIS A 1 199 ? -22.063 -7.997 55.748 1.00 53.09 199 HIS A CA 1
ATOM 1556 C C . HIS A 1 199 ? -23.430 -8.678 55.588 1.00 53.09 199 HIS A C 1
ATOM 1558 O O . HIS A 1 199 ? -24.340 -8.416 56.370 1.00 53.09 199 HIS A O 1
ATOM 1564 N N . LEU A 1 200 ? -23.559 -9.638 54.663 1.00 54.22 200 LEU A N 1
ATOM 1565 C CA . LEU A 1 200 ? -24.718 -10.541 54.570 1.00 54.22 200 LEU A CA 1
ATOM 1566 C C . LEU A 1 200 ? -24.968 -11.331 55.875 1.00 54.22 200 LEU A C 1
ATOM 1568 O O . LEU A 1 200 ? -26.086 -11.778 56.115 1.00 54.22 200 LEU A O 1
ATOM 1572 N N . GLN A 1 201 ? -23.953 -11.485 56.737 1.00 48.50 201 GLN A N 1
ATOM 1573 C CA . GLN A 1 201 ? -24.062 -12.171 58.032 1.00 48.50 201 GLN A CA 1
ATOM 1574 C C . GLN A 1 201 ? -24.540 -11.276 59.191 1.00 48.50 201 GLN A C 1
ATOM 1576 O O . GLN A 1 201 ? -24.869 -11.814 60.246 1.00 48.50 201 GLN A O 1
ATOM 1581 N N . THR A 1 202 ? -24.575 -9.945 59.032 1.00 52.72 202 THR A N 1
ATOM 1582 C CA . THR A 1 202 ? -24.779 -8.987 60.140 1.00 52.72 202 THR A CA 1
ATOM 1583 C C . THR A 1 202 ? -26.104 -8.213 60.094 1.00 52.72 202 THR A C 1
ATOM 1585 O O . THR A 1 202 ? -26.265 -7.260 60.848 1.00 52.72 202 THR A O 1
ATOM 1588 N N . GLU A 1 203 ? -27.064 -8.609 59.247 1.00 55.31 203 GLU A N 1
ATOM 1589 C CA . GLU A 1 203 ? -28.403 -7.983 59.111 1.00 55.31 203 GLU A CA 1
ATOM 1590 C C . GLU A 1 203 ? -28.405 -6.477 58.749 1.00 55.31 203 GLU A C 1
ATOM 1592 O O . GLU A 1 203 ? -29.448 -5.827 58.775 1.00 55.31 203 GLU A O 1
ATOM 1597 N N . GLN A 1 204 ? -27.274 -5.900 58.327 1.00 65.88 204 GLN A N 1
ATOM 1598 C CA . GLN A 1 204 ? -27.198 -4.499 57.887 1.00 65.88 204 GLN A CA 1
ATOM 1599 C C . GLN A 1 204 ? -27.565 -4.352 56.404 1.00 65.88 204 GLN A C 1
ATOM 1601 O O . GLN A 1 204 ? -26.729 -4.029 55.557 1.00 65.88 204 GLN A O 1
ATOM 1606 N N . VAL A 1 205 ? -28.838 -4.598 56.096 1.00 67.31 205 VAL A N 1
ATOM 1607 C CA . VAL A 1 205 ? -29.423 -4.544 54.742 1.00 67.31 205 VAL A CA 1
ATOM 1608 C C . VAL A 1 205 ? -29.096 -3.227 54.022 1.00 67.31 205 VAL A C 1
ATOM 1610 O O . VAL A 1 205 ? -28.675 -3.248 52.867 1.00 67.31 205 VAL A O 1
ATOM 1613 N N . GLU A 1 206 ? -29.188 -2.091 54.721 1.00 70.69 206 GLU A N 1
ATOM 1614 C CA . GLU A 1 206 ? -28.874 -0.764 54.167 1.00 70.69 206 GLU A CA 1
ATOM 1615 C C . GLU A 1 206 ? -27.407 -0.638 53.728 1.00 70.69 206 GLU A C 1
ATOM 1617 O O . GLU A 1 206 ? -27.119 -0.109 52.654 1.00 70.69 206 GLU A O 1
ATOM 1622 N N . HIS A 1 207 ? -26.469 -1.178 54.512 1.00 73.69 207 HIS A N 1
ATOM 1623 C CA . HIS A 1 207 ? -25.046 -1.114 54.179 1.00 73.69 207 HIS A CA 1
ATOM 1624 C C . HIS A 1 207 ? -24.697 -2.010 52.982 1.00 73.69 207 HIS A C 1
ATOM 1626 O O . HIS A 1 207 ? -23.920 -1.620 52.111 1.00 73.69 207 HIS A O 1
ATOM 1632 N N . ILE A 1 208 ? -25.318 -3.190 52.887 1.00 71.50 208 ILE A N 1
ATOM 1633 C CA . ILE A 1 208 ? -25.179 -4.084 51.726 1.00 71.50 208 ILE A CA 1
ATOM 1634 C C . ILE A 1 208 ? -25.697 -3.401 50.457 1.00 71.50 208 ILE A C 1
ATOM 1636 O O . ILE A 1 208 ? -25.044 -3.455 49.413 1.00 71.50 208 ILE A O 1
ATOM 1640 N N . GLN A 1 209 ? -26.847 -2.732 50.546 1.00 75.00 209 GLN A N 1
ATOM 1641 C CA . GLN A 1 209 ? -27.430 -2.001 49.425 1.00 75.00 209 GLN A CA 1
ATOM 1642 C C . GLN A 1 209 ? -26.527 -0.842 48.979 1.00 75.00 209 GLN A C 1
ATOM 1644 O O . GLN A 1 209 ? -26.343 -0.626 47.780 1.00 75.00 209 GLN A O 1
ATOM 1649 N N . GLU A 1 210 ? -25.913 -0.121 49.920 1.00 81.00 210 GLU A N 1
ATOM 1650 C CA . GLU A 1 210 ? -24.940 0.928 49.611 1.00 81.00 210 GLU A CA 1
ATOM 1651 C C . GLU A 1 210 ? -23.693 0.366 48.903 1.00 81.00 210 GLU A C 1
ATOM 1653 O O . GLU A 1 210 ? -23.267 0.911 47.882 1.00 81.00 210 GLU A O 1
ATOM 1658 N N . LEU A 1 211 ? -23.138 -0.753 49.383 1.00 78.00 211 LEU A N 1
ATOM 1659 C CA . LEU A 1 211 ? -21.991 -1.418 48.753 1.00 78.00 211 LEU A CA 1
ATOM 1660 C C . LEU A 1 211 ? -22.313 -1.925 47.338 1.00 78.00 211 LEU A C 1
ATOM 1662 O O . LEU A 1 211 ? -21.501 -1.747 46.428 1.00 78.00 211 LEU A O 1
ATOM 1666 N N . LEU A 1 212 ? -23.499 -2.503 47.128 1.00 79.06 212 LEU A N 1
ATOM 1667 C CA . LEU A 1 212 ? -23.963 -2.949 45.810 1.00 79.06 212 LEU A CA 1
ATOM 1668 C C . LEU A 1 212 ? -24.154 -1.779 44.838 1.00 79.06 212 LEU A C 1
ATOM 1670 O O . LEU A 1 212 ? -23.740 -1.873 43.684 1.00 79.06 212 LEU A O 1
ATOM 1674 N N . ASN A 1 213 ? -24.720 -0.659 45.298 1.00 82.69 213 ASN A N 1
ATOM 1675 C CA . ASN A 1 213 ? -24.841 0.548 44.477 1.00 82.69 213 ASN A CA 1
ATOM 1676 C C . ASN A 1 213 ? -23.462 1.110 44.101 1.00 82.69 213 ASN A C 1
ATOM 1678 O O . ASN A 1 213 ? -23.222 1.388 42.929 1.00 82.69 213 ASN A O 1
ATOM 1682 N N . ARG A 1 214 ? -22.515 1.184 45.048 1.00 81.00 214 ARG A N 1
ATOM 1683 C CA . ARG A 1 214 ? -21.133 1.605 44.752 1.00 81.00 214 ARG A CA 1
ATOM 1684 C C . ARG A 1 214 ? -20.453 0.682 43.740 1.00 81.00 214 ARG A C 1
ATOM 1686 O O . ARG A 1 214 ? -19.722 1.163 42.876 1.00 81.00 214 ARG A O 1
ATOM 1693 N N . LEU A 1 215 ? -20.688 -0.631 43.827 1.00 80.44 215 LEU A N 1
ATOM 1694 C CA . LEU A 1 215 ? -20.161 -1.591 42.858 1.00 80.44 215 LEU A CA 1
ATOM 1695 C C . LEU A 1 215 ? -20.772 -1.382 41.470 1.00 80.44 215 LEU A C 1
ATOM 1697 O O . LEU A 1 215 ? -20.031 -1.344 40.490 1.00 80.44 215 LEU A O 1
ATOM 1701 N N . ARG A 1 216 ? -22.097 -1.202 41.389 1.00 84.38 216 ARG A N 1
ATOM 1702 C CA . ARG A 1 216 ? -22.799 -0.890 40.137 1.00 84.38 216 ARG A CA 1
ATOM 1703 C C . ARG A 1 216 ? -22.204 0.350 39.481 1.00 84.38 216 ARG A C 1
ATOM 1705 O O . ARG A 1 216 ? -21.835 0.306 38.312 1.00 84.38 216 ARG A O 1
ATOM 1712 N N . ASP A 1 217 ? -22.060 1.427 40.245 1.00 85.12 217 ASP A N 1
ATOM 1713 C CA . ASP A 1 217 ? -21.554 2.702 39.743 1.00 85.12 217 ASP A CA 1
ATOM 1714 C C . ASP A 1 217 ? -20.085 2.579 39.292 1.00 85.12 217 ASP A C 1
ATOM 1716 O O . ASP A 1 217 ? -19.690 3.142 38.272 1.00 85.12 217 ASP A O 1
ATOM 1720 N N . ALA A 1 218 ? -19.272 1.777 39.990 1.00 80.38 218 ALA A N 1
ATOM 1721 C CA . ALA A 1 218 ? -17.904 1.477 39.571 1.00 80.38 218 ALA A CA 1
ATOM 1722 C C . ALA A 1 218 ? -17.840 0.686 38.250 1.00 80.38 218 ALA A C 1
ATOM 1724 O O . ALA A 1 218 ? -16.971 0.963 37.421 1.00 80.38 218 ALA A O 1
ATOM 1725 N N . VAL A 1 219 ? -18.743 -0.278 38.036 1.00 83.12 219 VAL A N 1
ATOM 1726 C CA . VAL A 1 219 ? -18.820 -1.042 36.777 1.00 83.12 219 VAL A CA 1
ATOM 1727 C C . VAL A 1 219 ? -19.304 -0.154 35.628 1.00 83.12 219 VAL A C 1
ATOM 1729 O O . VAL A 1 219 ? -18.702 -0.185 34.558 1.00 83.12 219 VAL A O 1
ATOM 1732 N N . LEU A 1 220 ? -20.303 0.705 35.859 1.00 87.25 220 LEU A N 1
ATOM 1733 C CA . LEU A 1 220 ? -20.769 1.689 34.871 1.00 87.25 220 LEU A CA 1
ATOM 1734 C C . LEU A 1 220 ? -19.662 2.671 34.464 1.00 87.25 220 LEU A C 1
ATOM 1736 O O . LEU A 1 220 ? -19.476 2.939 33.280 1.00 87.25 220 LEU A O 1
ATOM 1740 N N . ASN A 1 221 ? -18.874 3.158 35.426 1.00 85.69 221 ASN A N 1
ATOM 1741 C CA . ASN A 1 221 ? -17.718 4.004 35.127 1.00 85.69 221 ASN A CA 1
ATOM 1742 C C . ASN A 1 221 ? -16.641 3.251 34.330 1.00 85.69 221 ASN A C 1
ATOM 1744 O O . ASN A 1 221 ? -16.017 3.832 33.445 1.00 85.69 221 ASN A O 1
ATOM 1748 N N . SER A 1 222 ? -16.421 1.963 34.614 1.00 83.94 222 SER A N 1
ATOM 1749 C CA . SER A 1 222 ? -15.492 1.133 33.836 1.00 83.94 222 SER A CA 1
ATOM 1750 C C . SER A 1 222 ? -15.956 0.961 32.387 1.00 83.94 222 SER A C 1
ATOM 1752 O O . SER A 1 222 ? -15.136 1.100 31.484 1.00 83.94 222 SER A O 1
ATOM 1754 N N . LEU A 1 223 ? -17.254 0.722 32.166 1.00 87.25 223 LEU A N 1
ATOM 1755 C CA . LEU A 1 223 ? -17.859 0.639 30.831 1.00 87.25 223 LEU A CA 1
ATOM 1756 C C . LEU A 1 223 ? -17.665 1.937 30.041 1.00 87.25 223 LEU A C 1
ATOM 1758 O O . LEU A 1 223 ? -17.250 1.887 28.887 1.00 87.25 223 LEU A O 1
ATOM 1762 N N . ALA A 1 224 ? -17.898 3.092 30.672 1.00 87.12 224 ALA A N 1
ATOM 1763 C CA . ALA A 1 224 ? -17.699 4.393 30.031 1.00 87.12 224 ALA A CA 1
ATOM 1764 C C . ALA A 1 224 ? -16.237 4.610 29.595 1.00 87.12 224 ALA A C 1
ATOM 1766 O O . ALA A 1 224 ? -15.979 5.104 28.499 1.00 87.12 224 ALA A O 1
ATOM 1767 N N . ILE A 1 225 ? -15.271 4.193 30.423 1.00 87.25 225 ILE A N 1
ATOM 1768 C CA . ILE A 1 225 ? -13.840 4.256 30.082 1.00 87.25 225 ILE A CA 1
ATOM 1769 C C . ILE A 1 225 ? -13.496 3.295 28.934 1.00 87.25 225 ILE A C 1
ATOM 1771 O O . ILE A 1 225 ? -12.698 3.640 28.062 1.00 87.25 225 ILE A O 1
ATOM 1775 N N . ASP A 1 226 ? -14.045 2.077 28.939 1.00 87.69 226 ASP A N 1
ATOM 1776 C CA . ASP A 1 226 ? -13.835 1.117 27.852 1.00 87.69 226 ASP A CA 1
ATOM 1777 C C . ASP A 1 226 ? -14.437 1.628 26.529 1.00 87.69 226 ASP A C 1
ATOM 1779 O O . ASP A 1 226 ? -13.813 1.458 25.483 1.00 87.69 226 ASP A O 1
ATOM 1783 N N . GLU A 1 227 ? -15.589 2.305 26.564 1.00 92.44 227 GLU A N 1
ATOM 1784 C CA . GLU A 1 227 ? -16.205 2.940 25.390 1.00 92.44 227 GLU A CA 1
ATOM 1785 C C . GLU A 1 227 ? -15.365 4.106 24.846 1.00 92.44 227 GLU A C 1
ATOM 1787 O O . GLU A 1 227 ? -15.124 4.173 23.641 1.00 92.44 227 GLU A O 1
ATOM 1792 N N . GLU A 1 228 ? -14.851 4.986 25.712 1.00 93.12 228 GLU A N 1
ATOM 1793 C CA . GLU A 1 2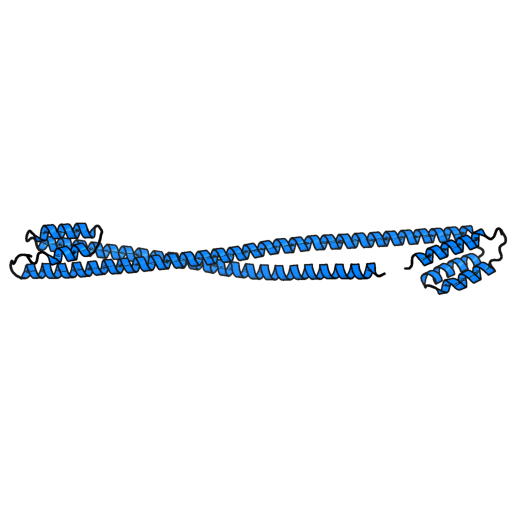28 ? -13.955 6.076 25.298 1.00 93.12 228 GLU A CA 1
ATOM 1794 C C . GLU A 1 228 ? -12.691 5.532 24.612 1.00 93.12 228 GLU A C 1
ATOM 1796 O O . GLU A 1 228 ? -12.279 6.019 23.554 1.00 93.12 228 GLU A O 1
ATOM 1801 N N . LYS A 1 229 ? -12.098 4.472 25.175 1.00 91.31 229 LYS A N 1
ATOM 1802 C CA . LYS A 1 229 ? -10.928 3.806 24.583 1.00 91.31 229 LYS A CA 1
ATOM 1803 C C . LYS A 1 229 ? -11.239 3.166 23.238 1.00 91.31 229 LYS A C 1
ATOM 1805 O O . LYS A 1 229 ? -10.406 3.245 22.338 1.00 91.31 229 LYS A O 1
ATOM 1810 N N . GLU A 1 230 ? -12.404 2.541 23.092 1.00 95.19 230 GLU A N 1
ATOM 1811 C CA . GLU A 1 230 ? -12.816 1.942 21.822 1.00 95.19 230 GLU A CA 1
ATOM 1812 C C . GLU A 1 230 ? -13.020 3.012 20.743 1.00 95.19 230 GLU A C 1
ATOM 1814 O O . GLU A 1 230 ? -12.536 2.859 19.620 1.00 95.19 230 GLU A O 1
ATOM 1819 N N . GLN A 1 231 ? -13.656 4.138 21.079 1.00 95.69 231 GLN A N 1
ATOM 1820 C CA . GLN A 1 231 ? -13.813 5.253 20.141 1.00 95.69 231 GLN A CA 1
ATOM 1821 C C . GLN A 1 231 ? -12.461 5.812 19.682 1.00 95.69 231 GLN A C 1
ATOM 1823 O O . GLN A 1 231 ? -12.271 6.067 18.488 1.00 95.69 231 GLN A O 1
ATOM 1828 N N . GLU A 1 232 ? -11.502 5.961 20.599 1.00 93.94 232 GLU A N 1
ATOM 1829 C CA . GLU A 1 232 ? -10.149 6.389 20.241 1.00 93.94 232 GLU A CA 1
ATOM 1830 C C . GLU A 1 232 ? -9.428 5.342 19.381 1.00 93.94 232 GLU A C 1
ATOM 1832 O O . GLU A 1 232 ? -8.776 5.707 18.400 1.00 93.94 232 GLU A O 1
ATOM 1837 N N . ASN A 1 233 ? -9.592 4.048 19.670 1.00 93.44 233 ASN A N 1
ATOM 1838 C CA . ASN A 1 233 ? -9.017 2.976 18.856 1.00 93.44 233 ASN A CA 1
ATOM 1839 C C . ASN A 1 233 ? -9.561 3.002 17.417 1.00 93.44 233 ASN A C 1
ATOM 1841 O O . ASN A 1 233 ? -8.793 3.001 16.453 1.00 93.44 233 ASN A O 1
ATOM 1845 N N . ILE A 1 234 ? -10.881 3.143 17.256 1.00 96.75 234 ILE A N 1
ATOM 1846 C CA . ILE A 1 234 ? -11.537 3.305 15.949 1.00 96.75 234 ILE A CA 1
ATOM 1847 C C . ILE A 1 234 ? -10.991 4.537 15.215 1.00 96.75 234 ILE A C 1
ATOM 1849 O O . ILE A 1 234 ? -10.708 4.483 14.013 1.00 96.75 234 ILE A O 1
ATOM 1853 N N . ARG A 1 235 ? -10.817 5.661 15.921 1.00 97.56 235 ARG A N 1
ATOM 1854 C CA . ARG A 1 235 ? -10.265 6.893 15.343 1.00 97.56 235 ARG A CA 1
ATOM 1855 C C . ARG A 1 235 ? -8.835 6.689 14.842 1.00 97.56 235 ARG A C 1
ATOM 1857 O O . ARG A 1 235 ? -8.522 7.101 13.722 1.00 97.56 235 ARG A O 1
ATOM 1864 N N . LEU A 1 236 ? -7.979 6.060 15.648 1.00 95.19 236 LEU A N 1
ATOM 1865 C CA . LEU A 1 236 ? -6.587 5.767 15.301 1.00 95.19 236 LEU A CA 1
ATOM 1866 C C . LEU A 1 236 ? -6.494 4.798 14.121 1.00 95.19 236 LEU A C 1
ATOM 1868 O O . LEU A 1 236 ? -5.754 5.075 13.175 1.00 95.19 236 LEU A O 1
ATOM 1872 N N . TYR A 1 237 ? -7.288 3.727 14.130 1.00 97.31 237 TYR A N 1
ATOM 1873 C CA . TYR A 1 237 ? -7.372 2.771 13.028 1.00 97.31 237 TYR A CA 1
ATOM 1874 C C . TYR A 1 237 ? -7.762 3.452 11.712 1.00 97.31 237 TYR A C 1
ATOM 1876 O O . TYR A 1 237 ? -7.079 3.282 10.700 1.00 97.31 237 TYR A O 1
ATOM 1884 N N . ASN A 1 238 ? -8.817 4.273 11.724 1.00 96.75 238 ASN A N 1
ATOM 1885 C CA . ASN A 1 238 ? -9.277 4.982 10.530 1.00 96.75 238 ASN A CA 1
ATOM 1886 C C . ASN A 1 238 ? -8.217 5.946 9.991 1.00 96.75 238 ASN A C 1
ATOM 1888 O O . ASN A 1 238 ? -8.011 6.023 8.778 1.00 96.75 238 ASN A O 1
ATOM 1892 N N . LYS A 1 239 ? -7.525 6.661 10.886 1.00 96.38 239 LYS A N 1
ATOM 1893 C CA . LYS A 1 239 ? -6.439 7.566 10.505 1.00 96.38 239 LYS A CA 1
ATOM 1894 C C . LYS A 1 239 ? -5.289 6.798 9.850 1.00 96.38 239 LYS A C 1
ATOM 1896 O O . LYS A 1 239 ? -4.898 7.131 8.734 1.00 96.38 239 LYS A O 1
ATOM 1901 N N . LEU A 1 240 ? -4.784 5.763 10.516 1.00 95.19 240 LEU A N 1
ATOM 1902 C CA . LEU A 1 240 ? -3.612 5.017 10.061 1.00 95.19 240 LEU A CA 1
ATOM 1903 C C . LEU A 1 240 ? -3.897 4.232 8.772 1.00 95.19 240 LEU A C 1
ATOM 1905 O O . LEU A 1 240 ? -3.119 4.296 7.824 1.00 95.19 240 LEU A O 1
ATOM 1909 N N . SER A 1 241 ? -5.056 3.573 8.689 1.00 95.00 241 SER A N 1
ATOM 1910 C CA . SER A 1 241 ? -5.508 2.911 7.459 1.00 95.00 241 SER A CA 1
ATOM 1911 C C . SER A 1 241 ? -5.704 3.905 6.313 1.00 95.00 241 SER A C 1
ATOM 1913 O O . SER A 1 241 ? -5.394 3.600 5.163 1.00 95.00 241 SER A O 1
ATOM 1915 N N . GLY A 1 242 ? -6.191 5.117 6.599 1.00 95.25 242 GLY A N 1
ATOM 1916 C CA . GLY A 1 242 ? -6.299 6.187 5.606 1.00 95.25 242 GLY A CA 1
ATOM 1917 C C . GLY A 1 242 ? -4.937 6.622 5.054 1.00 95.25 242 GLY A C 1
ATOM 1918 O O . GLY A 1 242 ? -4.769 6.733 3.838 1.00 95.25 242 GLY A O 1
ATOM 1919 N N . GLU A 1 243 ? -3.953 6.819 5.932 1.00 96.12 243 GLU A N 1
ATOM 1920 C CA . GLU A 1 243 ? -2.578 7.182 5.562 1.00 96.12 243 GLU A CA 1
ATOM 1921 C C . GLU A 1 243 ? -1.898 6.087 4.722 1.00 96.12 243 GLU A C 1
ATOM 1923 O O . GLU A 1 243 ? -1.259 6.392 3.707 1.00 96.12 243 GLU A O 1
ATOM 1928 N N . ILE A 1 244 ? -2.091 4.812 5.081 1.00 95.25 244 ILE A N 1
ATOM 1929 C CA . ILE A 1 244 ? -1.556 3.671 4.324 1.00 95.25 244 ILE A CA 1
ATOM 1930 C C . ILE A 1 244 ? -2.212 3.566 2.951 1.00 95.25 244 ILE A C 1
ATOM 1932 O O . ILE A 1 244 ? -1.500 3.473 1.954 1.00 95.25 244 ILE A O 1
ATOM 1936 N N . ARG A 1 245 ? -3.545 3.655 2.858 1.00 94.56 245 ARG A N 1
ATOM 1937 C CA . ARG A 1 245 ? -4.257 3.611 1.567 1.00 94.56 245 ARG A CA 1
ATOM 1938 C C . ARG A 1 245 ? -3.846 4.749 0.638 1.00 94.56 245 ARG A C 1
ATOM 1940 O O . ARG A 1 245 ? -3.666 4.525 -0.556 1.00 94.56 245 ARG A O 1
ATOM 1947 N N . SER A 1 246 ? -3.662 5.954 1.177 1.00 96.19 246 SER A N 1
ATOM 1948 C CA . SER A 1 246 ? -3.153 7.093 0.406 1.00 96.19 246 SER A CA 1
ATOM 1949 C C . SER A 1 246 ? -1.733 6.827 -0.110 1.00 96.19 246 SER A C 1
ATOM 1951 O O . SER A 1 246 ? -1.449 7.012 -1.296 1.00 96.19 246 SER A O 1
ATOM 1953 N N . SER A 1 247 ? -0.860 6.307 0.759 1.00 95.75 247 SER A N 1
ATOM 1954 C CA . SER A 1 247 ? 0.522 5.961 0.411 1.00 95.75 247 SER A CA 1
ATOM 1955 C C . SER A 1 247 ? 0.607 4.831 -0.617 1.00 95.75 247 SER A C 1
ATOM 1957 O O . SER A 1 247 ? 1.448 4.895 -1.514 1.00 95.75 247 SER A O 1
ATOM 1959 N N . LEU A 1 248 ? -0.268 3.825 -0.526 1.00 95.25 248 LEU A N 1
ATOM 1960 C CA . LEU A 1 248 ? -0.410 2.754 -1.516 1.00 95.25 248 LEU A CA 1
ATOM 1961 C C . LEU A 1 248 ? -0.823 3.328 -2.867 1.00 95.25 248 LEU A C 1
ATOM 1963 O O . LEU A 1 248 ? -0.102 3.154 -3.840 1.00 95.25 248 LEU A O 1
ATOM 1967 N N . ALA A 1 249 ? -1.895 4.122 -2.912 1.00 94.94 249 ALA A N 1
ATOM 1968 C CA . ALA A 1 249 ? -2.389 4.708 -4.156 1.00 94.94 249 ALA A CA 1
ATOM 1969 C C . ALA A 1 249 ? -1.370 5.629 -4.851 1.00 94.94 249 ALA A C 1
ATOM 1971 O O . ALA A 1 249 ? -1.417 5.796 -6.072 1.00 94.94 249 ALA A O 1
ATOM 1972 N N . GLN A 1 250 ? -0.484 6.280 -4.093 1.00 94.69 250 GLN A N 1
ATOM 1973 C CA . GLN A 1 250 ? 0.637 7.032 -4.656 1.00 94.69 250 GLN A CA 1
ATOM 1974 C C . GLN A 1 250 ? 1.749 6.097 -5.146 1.00 94.69 250 GLN A C 1
ATOM 1976 O O . GLN A 1 250 ? 2.256 6.287 -6.248 1.00 94.69 250 GLN A O 1
ATOM 1981 N N . SER A 1 251 ? 2.111 5.092 -4.346 1.00 94.19 251 SER A N 1
ATOM 1982 C CA . SER A 1 251 ? 3.198 4.160 -4.668 1.00 94.19 251 SER A CA 1
ATOM 1983 C C . SER A 1 251 ? 2.863 3.293 -5.884 1.00 94.19 251 SER A C 1
ATOM 1985 O O . SER A 1 251 ? 3.727 3.108 -6.731 1.00 94.19 251 SER A O 1
ATOM 1987 N N . ASP A 1 252 ? 1.612 2.848 -6.023 1.00 94.38 252 ASP A N 1
ATOM 1988 C CA . ASP A 1 252 ? 1.116 2.104 -7.187 1.00 94.38 252 ASP A CA 1
ATOM 1989 C C . ASP A 1 252 ? 1.205 2.936 -8.470 1.00 94.38 252 ASP A C 1
ATOM 1991 O O . ASP A 1 252 ? 1.646 2.439 -9.504 1.00 94.38 252 ASP A O 1
ATOM 1995 N N . ARG A 1 253 ? 0.836 4.223 -8.407 1.00 94.31 253 ARG A N 1
ATOM 1996 C CA . ARG A 1 253 ? 0.966 5.140 -9.550 1.00 94.31 253 ARG A CA 1
ATOM 1997 C C . ARG A 1 253 ? 2.424 5.329 -9.951 1.00 94.31 253 ARG A C 1
ATOM 1999 O O . ARG A 1 253 ? 2.758 5.156 -11.117 1.00 94.31 253 ARG A O 1
ATOM 2006 N N . SER A 1 254 ? 3.294 5.621 -8.985 1.00 93.81 254 SER A N 1
ATOM 2007 C CA . SER A 1 254 ? 4.729 5.760 -9.251 1.00 93.81 254 SER A CA 1
ATOM 2008 C 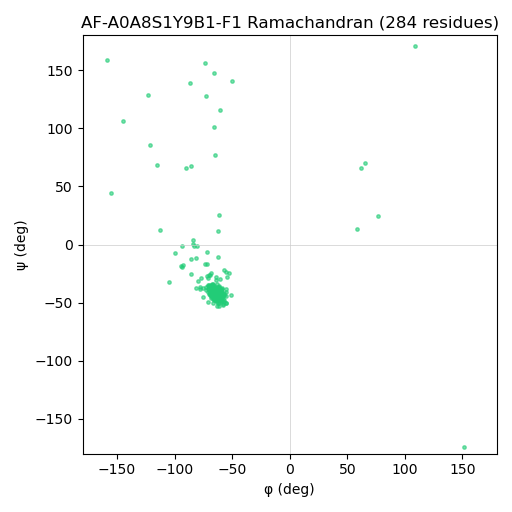C . SER A 1 254 ? 5.347 4.467 -9.787 1.00 93.81 254 SER A C 1
ATOM 2010 O O . SER A 1 254 ? 6.184 4.526 -10.680 1.00 93.81 254 SER A O 1
ATOM 2012 N N . TYR A 1 255 ? 4.922 3.303 -9.289 1.00 95.81 255 TYR A N 1
ATOM 2013 C CA . TYR A 1 255 ? 5.350 2.009 -9.814 1.00 95.81 255 TYR A CA 1
ATOM 2014 C C . TYR A 1 255 ? 4.936 1.830 -11.278 1.00 95.81 255 TYR A C 1
ATOM 2016 O O . TYR A 1 255 ? 5.775 1.477 -12.097 1.00 95.81 255 TYR A O 1
ATOM 2024 N N . GLN A 1 256 ? 3.678 2.118 -11.628 1.00 95.19 256 GLN A N 1
ATOM 2025 C CA . GLN A 1 256 ? 3.187 2.006 -13.007 1.00 95.19 256 GLN A CA 1
ATOM 2026 C C . GLN A 1 256 ? 3.937 2.934 -13.970 1.00 95.19 256 GLN A C 1
ATOM 2028 O O . GLN A 1 256 ? 4.281 2.523 -15.076 1.00 95.19 256 GLN A O 1
ATOM 2033 N N . GLU A 1 257 ? 4.208 4.172 -13.553 1.00 95.12 257 GLU A N 1
ATOM 2034 C CA . GLU A 1 257 ? 4.986 5.132 -14.343 1.00 95.12 257 GLU A CA 1
ATOM 2035 C C . GLU A 1 257 ? 6.429 4.649 -14.559 1.00 95.12 257 GLU A C 1
ATOM 2037 O O . GLU A 1 257 ? 6.938 4.702 -15.681 1.00 95.12 257 GLU A O 1
ATOM 2042 N N . LEU A 1 258 ? 7.075 4.135 -13.506 1.00 95.25 258 LEU A N 1
ATOM 2043 C CA . LEU A 1 258 ? 8.435 3.596 -13.580 1.00 95.25 258 LEU A CA 1
ATOM 2044 C C . LEU A 1 258 ? 8.516 2.325 -14.430 1.00 95.25 258 LEU A C 1
ATOM 2046 O O . LEU A 1 258 ? 9.424 2.212 -15.248 1.00 95.25 258 LEU A O 1
ATOM 2050 N N . ASP A 1 259 ? 7.577 1.394 -14.265 1.00 95.62 259 ASP A N 1
ATOM 2051 C CA . ASP A 1 259 ? 7.528 0.136 -15.019 1.00 95.62 259 ASP A CA 1
ATOM 2052 C C . ASP A 1 259 ? 7.301 0.398 -16.514 1.00 95.62 259 ASP A C 1
ATOM 2054 O O . ASP A 1 259 ? 8.008 -0.147 -17.362 1.00 95.62 259 ASP A O 1
ATOM 2058 N N . ALA A 1 260 ? 6.402 1.326 -16.857 1.00 95.38 260 ALA A N 1
ATOM 2059 C CA . ALA A 1 260 ? 6.206 1.746 -18.242 1.00 95.38 260 ALA A CA 1
ATOM 2060 C C . ALA A 1 260 ? 7.478 2.372 -18.842 1.00 95.38 260 ALA A C 1
ATOM 2062 O O . ALA A 1 260 ? 7.850 2.060 -19.977 1.00 95.38 260 ALA A O 1
ATOM 2063 N N . HIS A 1 261 ? 8.171 3.230 -18.082 1.00 95.38 261 HIS A N 1
ATOM 2064 C CA . HIS A 1 261 ? 9.422 3.839 -18.535 1.00 95.38 261 HIS A CA 1
ATOM 2065 C C . HIS A 1 261 ? 10.539 2.799 -18.705 1.00 95.38 261 HIS A C 1
ATOM 2067 O O . HIS A 1 261 ? 11.252 2.818 -19.711 1.00 95.38 261 HIS A O 1
ATOM 2073 N N . PHE A 1 262 ? 10.650 1.852 -17.770 1.00 94.69 262 PHE A N 1
ATOM 2074 C CA . PHE A 1 262 ? 11.577 0.728 -17.852 1.00 94.69 262 PHE A CA 1
ATOM 2075 C C . PHE A 1 262 ? 11.335 -0.106 -19.118 1.00 94.69 262 PHE A C 1
ATOM 2077 O O . PHE A 1 262 ? 12.260 -0.281 -19.910 1.00 94.69 262 PHE A O 1
ATOM 2084 N N . GLN A 1 263 ? 10.094 -0.534 -19.373 1.00 93.62 263 GLN A N 1
ATOM 2085 C CA . GLN A 1 263 ? 9.739 -1.329 -20.557 1.00 93.62 263 GLN A CA 1
ATOM 2086 C C . GLN A 1 263 ? 10.061 -0.597 -21.867 1.00 93.62 263 GLN A C 1
ATOM 2088 O O . GLN A 1 263 ? 10.565 -1.199 -22.820 1.00 93.62 263 GLN A O 1
ATOM 2093 N N . GLN A 1 264 ? 9.813 0.716 -21.921 1.00 95.50 264 GLN A N 1
ATOM 2094 C CA . GLN A 1 264 ? 10.157 1.534 -23.083 1.00 95.50 264 GLN A CA 1
ATOM 2095 C C . GLN A 1 264 ? 11.672 1.551 -23.336 1.00 95.50 264 GLN A C 1
ATOM 2097 O O . GLN A 1 264 ? 12.115 1.352 -24.471 1.00 95.50 264 GLN A O 1
ATOM 2102 N N . LYS A 1 265 ? 12.471 1.790 -22.291 1.00 92.06 265 LYS A N 1
ATOM 2103 C CA . LYS A 1 265 ? 13.934 1.884 -22.391 1.00 92.06 265 LYS A CA 1
ATOM 2104 C C . LYS A 1 265 ? 14.588 0.537 -22.670 1.00 92.06 265 LYS A C 1
ATOM 2106 O O . LYS A 1 265 ? 15.526 0.459 -23.464 1.00 92.06 265 LYS A O 1
ATOM 2111 N N . GLU A 1 266 ? 14.056 -0.533 -22.093 1.00 92.62 266 GLU A N 1
ATOM 2112 C CA . GLU A 1 266 ? 14.491 -1.898 -22.374 1.00 92.62 266 GLU A CA 1
ATOM 2113 C C . GLU A 1 266 ? 14.240 -2.270 -23.845 1.00 92.62 266 GLU A C 1
ATOM 2115 O O . GLU A 1 266 ? 15.126 -2.812 -24.516 1.00 92.62 266 GLU A O 1
ATOM 2120 N N . LEU A 1 267 ? 13.071 -1.914 -24.392 1.00 91.56 267 LEU A N 1
ATOM 2121 C CA . LEU A 1 267 ? 12.768 -2.113 -25.810 1.00 91.56 267 LEU A CA 1
ATOM 2122 C C . LEU A 1 267 ? 13.718 -1.315 -26.714 1.00 91.56 267 LEU A C 1
ATOM 2124 O O . LEU A 1 267 ? 14.206 -1.853 -27.714 1.00 91.56 267 LEU A O 1
ATOM 2128 N N . GLU A 1 268 ? 14.003 -0.055 -26.371 1.00 91.00 268 GLU A N 1
ATOM 2129 C CA . GLU A 1 268 ? 14.966 0.774 -27.103 1.00 91.00 268 GLU A CA 1
ATOM 2130 C C . GLU A 1 268 ? 16.352 0.111 -27.123 1.00 91.00 268 GLU A C 1
ATOM 2132 O O . GLU A 1 268 ? 16.963 -0.028 -28.188 1.00 91.00 268 GLU A O 1
ATOM 2137 N N . LEU A 1 269 ? 16.821 -0.365 -25.965 1.00 88.31 269 LEU A N 1
ATOM 2138 C CA . LEU A 1 269 ? 18.114 -1.030 -25.828 1.00 88.31 269 LEU A CA 1
ATOM 2139 C C . LEU A 1 269 ? 18.184 -2.300 -26.679 1.00 88.31 269 LEU A C 1
ATOM 2141 O O . LEU A 1 269 ? 19.155 -2.507 -27.411 1.00 88.31 269 LEU A O 1
ATOM 2145 N N . ASN A 1 270 ? 17.148 -3.135 -26.618 1.00 86.69 270 ASN A N 1
ATOM 2146 C CA . ASN A 1 270 ? 17.079 -4.384 -27.372 1.00 86.69 270 ASN A CA 1
ATOM 2147 C C . ASN A 1 270 ? 17.011 -4.141 -28.884 1.00 86.69 270 ASN A C 1
ATOM 2149 O O . ASN A 1 270 ? 17.689 -4.827 -29.651 1.00 86.69 270 ASN A O 1
ATOM 2153 N N . THR A 1 271 ? 16.262 -3.124 -29.314 1.00 86.88 271 THR A N 1
A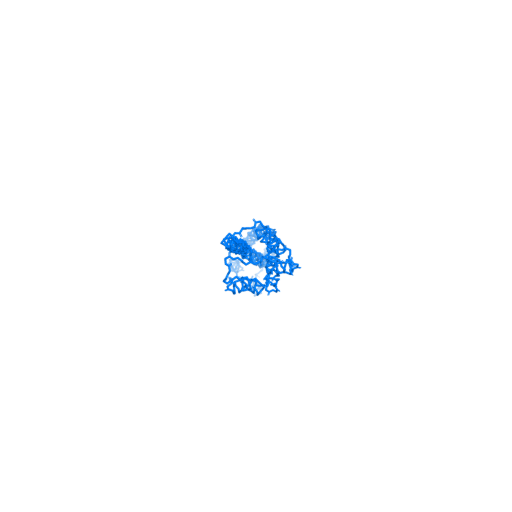TOM 2154 C CA . THR A 1 271 ? 16.165 -2.741 -30.729 1.00 86.88 271 THR A CA 1
ATOM 2155 C C . THR A 1 271 ? 17.511 -2.262 -31.261 1.00 86.88 271 THR A C 1
ATOM 2157 O O . THR A 1 271 ? 17.953 -2.710 -32.322 1.00 86.88 271 THR A O 1
ATOM 2160 N N . LYS A 1 272 ? 18.212 -1.405 -30.506 1.00 82.50 272 LYS A N 1
ATOM 2161 C CA . LYS A 1 272 ? 19.552 -0.954 -30.891 1.00 82.50 272 LYS A CA 1
ATOM 2162 C C . LYS A 1 272 ? 20.526 -2.135 -30.959 1.00 82.50 272 LYS A C 1
ATOM 2164 O O . LYS A 1 272 ? 21.241 -2.255 -31.952 1.00 82.50 272 LYS A O 1
ATOM 2169 N N . LYS A 1 273 ? 20.533 -3.038 -29.967 1.00 81.19 273 LYS A N 1
ATOM 2170 C CA . LYS A 1 273 ? 21.414 -4.228 -29.962 1.00 81.19 273 LYS A CA 1
ATOM 2171 C C . LYS A 1 273 ? 21.224 -5.070 -31.226 1.00 81.19 273 LYS A C 1
ATOM 2173 O O . LYS A 1 273 ? 22.203 -5.471 -31.851 1.00 81.19 273 LYS A O 1
ATOM 2178 N N . LEU A 1 274 ? 19.971 -5.288 -31.632 1.00 79.12 274 LEU A N 1
ATOM 2179 C CA . LEU A 1 274 ? 19.645 -6.041 -32.841 1.00 79.12 274 LEU A CA 1
ATOM 2180 C C . LEU A 1 274 ? 20.192 -5.369 -34.112 1.00 79.12 274 LEU A C 1
ATOM 2182 O O . LEU A 1 274 ? 20.752 -6.058 -34.966 1.00 79.12 274 LEU A O 1
ATOM 2186 N N . ALA A 1 275 ? 20.069 -4.043 -34.223 1.00 73.00 275 ALA A N 1
ATOM 2187 C CA . ALA A 1 275 ? 20.584 -3.288 -35.366 1.00 73.00 275 ALA A CA 1
ATOM 2188 C C . ALA A 1 275 ? 22.109 -3.434 -35.514 1.00 73.00 275 ALA A C 1
ATOM 2190 O O . ALA A 1 275 ? 22.598 -3.656 -36.619 1.00 73.00 275 ALA A O 1
ATOM 2191 N N . VAL A 1 276 ? 22.862 -3.409 -34.407 1.00 68.50 276 VAL A N 1
ATOM 2192 C CA . VAL A 1 276 ? 24.322 -3.631 -34.431 1.00 68.50 276 VAL A CA 1
ATOM 2193 C C . VAL A 1 276 ? 24.676 -5.020 -34.934 1.00 68.50 276 VAL A C 1
ATOM 2195 O O . VAL A 1 276 ? 25.533 -5.156 -35.809 1.00 68.50 276 VAL A O 1
ATOM 2198 N N . CYS A 1 277 ? 24.001 -6.050 -34.421 1.00 60.69 277 CYS A N 1
ATOM 2199 C CA . CYS A 1 277 ? 24.234 -7.421 -34.865 1.00 60.69 277 CYS A CA 1
ATOM 2200 C C . CYS A 1 277 ? 23.974 -7.582 -36.371 1.00 60.69 277 CYS A C 1
ATOM 2202 O O . CYS A 1 277 ? 24.713 -8.293 -37.048 1.00 60.69 277 CYS A O 1
ATOM 2204 N N . GLN A 1 278 ? 22.960 -6.904 -36.917 1.00 60.66 278 GLN A N 1
ATOM 2205 C CA . GLN A 1 278 ? 22.658 -6.941 -38.350 1.00 60.66 278 GLN A CA 1
ATOM 2206 C C . GLN A 1 278 ? 23.721 -6.221 -39.191 1.00 60.66 278 GLN A C 1
ATOM 2208 O O . GLN A 1 278 ? 24.171 -6.777 -40.194 1.00 60.66 278 GLN A O 1
ATOM 2213 N N . THR A 1 279 ? 24.178 -5.041 -38.764 1.00 59.34 279 THR A N 1
ATOM 2214 C CA . THR A 1 279 ? 25.238 -4.286 -39.453 1.00 59.34 279 THR A CA 1
ATOM 2215 C C . THR A 1 279 ? 26.558 -5.063 -39.493 1.00 59.34 279 THR A C 1
ATOM 2217 O O . THR A 1 279 ? 27.202 -5.129 -40.538 1.00 59.34 279 THR A O 1
ATOM 2220 N N . GLN A 1 280 ? 26.933 -5.735 -38.398 1.00 55.00 280 GLN A N 1
ATOM 2221 C CA . GLN A 1 280 ? 28.145 -6.565 -38.349 1.00 55.00 280 GLN A CA 1
ATOM 2222 C C . GLN A 1 280 ? 28.070 -7.789 -39.281 1.00 55.00 280 GLN A C 1
ATOM 2224 O O . GLN A 1 280 ? 29.068 -8.159 -39.895 1.00 55.00 280 GLN A O 1
ATOM 2229 N N . ILE A 1 281 ? 26.892 -8.407 -39.436 1.00 46.25 281 ILE A N 1
ATOM 2230 C CA . ILE A 1 281 ? 26.702 -9.565 -40.331 1.00 46.25 281 ILE A CA 1
ATOM 2231 C C . ILE A 1 281 ? 26.836 -9.180 -41.809 1.00 46.25 281 ILE A C 1
ATOM 2233 O O . ILE A 1 281 ? 27.331 -9.987 -42.598 1.00 46.25 281 ILE A O 1
ATOM 2237 N N . ILE A 1 282 ? 26.391 -7.981 -42.194 1.00 44.16 282 ILE A N 1
ATOM 2238 C CA . ILE A 1 282 ? 26.531 -7.482 -43.570 1.00 44.16 282 ILE A CA 1
ATOM 2239 C C . ILE A 1 282 ? 28.014 -7.266 -43.891 1.00 44.16 282 ILE A C 1
ATOM 2241 O O . ILE A 1 282 ? 28.485 -7.737 -44.920 1.00 44.16 282 ILE A O 1
ATOM 2245 N N . TYR A 1 283 ? 28.771 -6.679 -42.962 1.00 46.47 283 TYR A N 1
ATOM 2246 C CA . TYR A 1 283 ? 30.181 -6.345 -43.177 1.00 46.47 283 TYR A CA 1
ATOM 2247 C C . TYR A 1 283 ? 31.130 -7.553 -43.210 1.00 46.47 283 TYR A C 1
ATOM 2249 O O . TYR A 1 283 ? 32.164 -7.507 -43.859 1.00 46.47 283 TYR A O 1
ATOM 2257 N N . ILE A 1 284 ? 30.789 -8.663 -42.544 1.00 44.72 284 ILE A N 1
ATOM 2258 C CA . ILE A 1 284 ? 31.578 -9.912 -42.620 1.00 44.72 284 ILE A CA 1
ATOM 2259 C C . ILE A 1 284 ? 31.391 -10.621 -43.980 1.00 44.72 284 ILE A C 1
ATOM 2261 O O . ILE A 1 284 ? 32.169 -11.509 -44.331 1.00 44.72 284 ILE A O 1
ATOM 2265 N N . LYS A 1 285 ? 30.347 -10.268 -44.742 1.00 34.91 285 LYS A N 1
ATOM 2266 C CA . LYS A 1 285 ? 30.005 -10.906 -46.023 1.00 34.91 285 LYS A CA 1
ATOM 2267 C C . LYS A 1 285 ? 30.456 -10.125 -47.266 1.00 34.91 285 LYS A C 1
ATOM 2269 O O . LYS A 1 285 ? 30.329 -10.685 -48.356 1.00 34.91 285 LYS A O 1
ATOM 2274 N N . GLU A 1 286 ? 30.962 -8.900 -47.119 1.00 34.84 286 GLU A N 1
ATOM 2275 C CA . GLU A 1 286 ? 31.519 -8.061 -48.203 1.00 34.84 286 GLU A CA 1
ATOM 2276 C C . GLU A 1 286 ? 33.055 -8.073 -48.234 1.00 34.84 286 GLU A C 1
ATOM 2278 O O . GLU A 1 286 ? 33.615 -7.948 -49.353 1.00 34.84 286 GLU A O 1
#

Foldseek 3Di:
DPPVVVVVVVVVVCVVVVVDPDPPDDCVVVLVVLVVQLPPDVVSVVLSVVLNVCVVVVHDPVVSVVVVVVVVVVVVVVVVVVVVVVVVVVVVLVVVLVVLVVVLVVLVVVLVVLVVVLVVLVVVLVVLVVVLVVLVVVLVVLLVLLVVVLVLLVVVLVVLVVCVVVPDDAPPVLPPNLVVCVVSDDDVLVVLVVVLNVCSHPPPSVVNNVSSVVSNVVSVVVNVVSVVVNVVSVVVSVVVSVVSVVVSVVSVVVSVVSVVVSVVSVVVSVVSVVVVVVVVVVVVVD

Solvent-accessible surface area (backbone atoms only — not comparable to full-atom values): 15786 Å² total; per-residue (Å²): 123,72,69,70,58,58,56,54,50,53,52,50,52,50,54,62,58,67,76,54,92,48,104,75,64,76,63,65,67,56,53,55,54,38,66,64,54,25,76,78,40,76,66,42,28,51,54,35,48,53,54,49,52,42,55,73,71,68,54,51,73,64,59,56,50,53,51,54,52,51,49,51,50,50,52,54,47,51,54,51,51,52,52,48,53,49,52,54,52,50,50,56,48,51,53,53,49,52,53,50,52,52,52,38,51,56,35,51,54,50,33,54,52,35,51,51,50,46,53,51,49,54,52,49,51,54,51,51,54,52,51,50,54,52,50,51,53,53,48,53,47,51,54,52,54,52,49,54,51,47,53,52,48,50,54,50,51,51,55,50,51,52,52,70,73,65,69,83,73,80,76,75,72,69,67,61,62,59,54,56,61,66,70,74,59,92,58,75,64,44,58,53,54,53,52,43,57,63,40,64,76,65,78,46,58,70,60,42,50,52,53,48,48,54,49,47,52,53,51,53,53,49,50,55,52,53,49,54,52,49,55,50,50,53,50,50,51,54,50,52,54,48,53,48,53,53,52,43,61,48,41,54,50,54,31,52,55,42,46,53,51,32,54,52,48,47,50,52,51,52,52,52,52,50,52,52,56,53,54,54,57,55,62,77,75,103

pLDDT: mean 70.72, std 19.94, range [30.69, 97.56]